Protein AF-0000000080189020 (afdb_homodimer)

Foldseek 3Di:
DAWQADPQAGDPVNLVVVCVLCVQLAWAWPDDDRFKTKIWHPDDPQGFIKMWMWGDDPNWIWIWIDGPVDTDIDTQFTDWDDDRQKIWTAHPVRQWIWMARSNRGDIDIDGHDD/DAWQADPQAGDPVNLVLVCVLQVQLAWDWPDDDRFKTKIWHPDDPQGFIKMWMWGDDPNWIWIWIDGPVDTDIDTQFTDWDDDRQKIWTAHPVRQWIWMARSNRGDIDIDGHDD

Organism: NCBI:txid355548

Sequence (228 aa):
MQPVWDDDGVSAAFADAFETWVDRVGGEVVENDADRVRAEFPATDEQMMTGVGVYAANGRHMLRFETVREELELKMLTRFEVADDQLIVQSDKGSRTFSFDGGDGEWRVEKHPIMQPVWDDDGVSAAFADAFETWVDRVGGEVVENDADRVRAEFPATDEQMMTGVGVYAANGRHMLRFETVREELELKMLTRFEVADDQLIVQSDKGSRTFSFDGGDGEWRVEKHPI

Secondary structure (DSSP, 8-state):
-EESEETTEE-HHHHHHHHHHHHHTT-EEEEEETTEEEEEE---SS---EEEEEEEETTEEEEEEE-SSEEEEEE---EEEEETTEEEEE-TTSSEEEEEETTTTEEEEEE---/-EESEETTEE-HHHHHHHHHHHHHTT-EEEEESSSEEEEEE---SS---EEEEEEEETTEEEEEEE-SSEEEEEE---EEEEETTEEEEE-TTSSEEEEEETTTTEEEEEE---

Solvent-accessible surface area (backbone atoms only — not comparable to full-atom values): 11461 Å² total; per-residue (Å²): 120,44,53,38,54,50,97,81,28,54,19,67,68,34,54,52,52,50,50,54,44,32,53,73,45,62,31,42,76,77,42,79,53,50,48,31,39,30,31,38,29,69,58,50,100,84,31,65,42,34,36,41,32,40,36,57,56,96,92,37,44,33,37,40,40,36,42,91,46,36,42,38,39,38,48,58,52,40,26,33,46,76,55,88,57,26,45,35,38,19,22,87,85,57,33,33,39,38,37,37,27,57,70,67,58,29,34,37,39,39,35,44,74,125,119,45,53,37,55,50,97,80,27,54,20,67,68,34,54,52,52,49,50,52,46,32,54,72,44,62,32,42,77,77,42,79,54,51,47,32,41,29,31,38,28,69,58,50,100,82,30,64,42,34,36,41,33,39,37,56,58,96,93,38,44,34,38,40,40,35,41,91,47,36,41,37,39,36,47,59,50,40,27,33,45,74,53,88,57,28,46,36,38,20,22,88,84,57,34,31,40,37,37,37,27,56,70,66,58,29,34,38,38,39,36,46,74,124

pLDDT: mean 93.29, std 6.41, range [65.69, 98.44]

Radius of gyration: 17.97 Å; Cα contacts (8 Å, |Δi|>4): 576; chains: 2; bounding box: 35×52×39 Å

Structure (mmCIF, N/CA/C/O backbone):
data_AF-0000000080189020-model_v1
#
loop_
_entity.id
_entity.type
_entity.pdbx_description
1 polymer 'Uncharacterized protein'
#
loop_
_atom_site.group_PDB
_atom_site.id
_atom_site.type_symbol
_atom_site.label_atom_id
_atom_site.label_alt_id
_atom_site.label_comp_id
_atom_site.label_asym_id
_atom_site.label_entity_id
_atom_site.label_seq_id
_atom_site.pdbx_PDB_ins_code
_atom_site.Cartn_x
_atom_site.Cartn_y
_atom_site.Cartn_z
_atom_site.occupancy
_atom_site.B_iso_or_equiv
_atom_site.auth_seq_id
_atom_site.auth_comp_id
_atom_site.auth_asym_id
_atom_site.auth_atom_id
_atom_site.pdbx_PDB_model_num
ATOM 1 N N . MET A 1 1 ? -12.969 -16.281 -7.641 1 91.5 1 MET A N 1
ATOM 2 C CA . MET A 1 1 ? -11.523 -16.219 -7.449 1 91.5 1 MET A CA 1
ATOM 3 C C . MET A 1 1 ? -11.008 -17.484 -6.785 1 91.5 1 MET A C 1
ATOM 5 O O . MET A 1 1 ? -11.719 -18.125 -6 1 91.5 1 MET A O 1
ATOM 9 N N . GLN A 1 2 ? -9.812 -17.875 -7.133 1 96.5 2 GLN A N 1
ATOM 10 C CA . GLN A 1 2 ? -9.18 -19.094 -6.633 1 96.5 2 GLN A CA 1
ATOM 11 C C . GLN A 1 2 ? -8.281 -18.797 -5.438 1 96.5 2 GLN A C 1
ATOM 13 O O . GLN A 1 2 ? -7.875 -17.641 -5.23 1 96.5 2 GLN A O 1
ATOM 18 N N . PRO A 1 3 ? -7.992 -19.828 -4.648 1 97.62 3 PRO A N 1
ATOM 19 C CA . PRO A 1 3 ? -7.117 -19.594 -3.5 1 97.62 3 PRO A CA 1
ATOM 20 C C . PRO A 1 3 ? -5.656 -19.391 -3.9 1 97.62 3 PRO A C 1
ATOM 22 O O . PRO A 1 3 ? -5.164 -20.062 -4.809 1 97.62 3 PRO A O 1
ATOM 25 N N . VAL A 1 4 ? -4.996 -18.531 -3.162 1 98.12 4 VAL A N 1
ATOM 26 C CA . VAL A 1 4 ? -3.561 -18.344 -3.33 1 98.12 4 VAL A CA 1
ATOM 27 C C . VAL A 1 4 ? -2.809 -19.469 -2.631 1 98.12 4 VAL A C 1
ATOM 29 O O . VAL A 1 4 ? -1.729 -19.875 -3.072 1 98.12 4 VAL A O 1
ATOM 32 N N . TRP A 1 5 ? -3.467 -19.922 -1.622 1 96.94 5 TRP A N 1
ATOM 33 C CA . TRP A 1 5 ? -2.799 -20.844 -0.718 1 96.94 5 TRP A CA 1
ATOM 34 C C . TRP A 1 5 ? -3.58 -22.156 -0.607 1 96.94 5 TRP A C 1
ATOM 36 O O . TRP A 1 5 ? -4.812 -22.156 -0.637 1 96.94 5 TRP A O 1
ATOM 46 N N . ASP A 1 6 ? -2.891 -23.188 -0.402 1 95.38 6 ASP A N 1
ATOM 47 C CA . ASP A 1 6 ? -3.479 -24.453 0.044 1 95.38 6 ASP A CA 1
ATOM 48 C C . ASP A 1 6 ? -2.76 -24.984 1.281 1 95.38 6 ASP A C 1
ATOM 50 O O . ASP A 1 6 ? -2.045 -24.25 1.959 1 95.38 6 ASP A O 1
ATOM 54 N N . ASP A 1 7 ? -3.029 -26.156 1.673 1 92.5 7 ASP A N 1
ATOM 55 C CA . ASP A 1 7 ? -2.525 -26.719 2.924 1 92.5 7 ASP A CA 1
ATOM 56 C C . ASP A 1 7 ? -1.006 -26.875 2.883 1 92.5 7 ASP A C 1
ATOM 58 O O . ASP A 1 7 ? -0.356 -26.938 3.928 1 92.5 7 ASP A O 1
ATOM 62 N N . ASP A 1 8 ? -0.363 -26.906 1.743 1 93.38 8 ASP A N 1
ATOM 63 C CA . ASP A 1 8 ? 1.06 -27.203 1.584 1 93.38 8 ASP A CA 1
ATOM 64 C C . ASP A 1 8 ? 1.849 -25.922 1.292 1 93.38 8 ASP A C 1
ATOM 66 O O . ASP A 1 8 ? 3.078 -25.953 1.203 1 93.38 8 ASP A O 1
ATOM 70 N N . GLY A 1 9 ? 1.157 -24.812 1.116 1 95.5 9 GLY A N 1
ATOM 71 C CA . GLY A 1 9 ? 1.798 -23.562 0.765 1 95.5 9 GLY A CA 1
ATOM 72 C C . GLY A 1 9 ? 1.104 -22.844 -0.373 1 95.5 9 GLY A C 1
ATOM 73 O O . GLY A 1 9 ? -0.126 -22.812 -0.442 1 95.5 9 GLY A O 1
ATOM 74 N N . VAL A 1 10 ? 1.938 -22.25 -1.229 1 97.5 10 VAL A N 1
ATOM 75 C CA . VAL A 1 10 ? 1.386 -21.609 -2.416 1 97.5 10 VAL A CA 1
ATOM 76 C C . VAL A 1 10 ? 0.708 -22.656 -3.303 1 97.5 10 VAL A C 1
ATOM 78 O O . VAL A 1 10 ? 1.3 -23.688 -3.619 1 97.5 10 VAL A O 1
ATOM 81 N N . SER A 1 11 ? -0.503 -22.359 -3.654 1 97.88 11 SER A N 1
ATOM 82 C CA . SER A 1 11 ? -1.232 -23.344 -4.453 1 97.88 11 SER A CA 1
ATOM 83 C C . SER A 1 11 ? -0.626 -23.484 -5.844 1 97.88 11 SER A C 1
ATOM 85 O O . SER A 1 11 ? -0.161 -22.5 -6.426 1 97.88 11 SER A O 1
ATOM 87 N N . ALA A 1 12 ? -0.709 -24.609 -6.383 1 97.12 12 ALA A N 1
ATOM 88 C CA . ALA A 1 12 ? -0.227 -24.844 -7.738 1 97.12 12 ALA A CA 1
ATOM 89 C C . ALA A 1 12 ? -0.97 -23.984 -8.75 1 97.12 12 ALA A C 1
ATOM 91 O O . ALA A 1 12 ? -0.376 -23.484 -9.711 1 97.12 12 ALA A O 1
ATOM 92 N N . ALA A 1 13 ? -2.25 -23.812 -8.469 1 97.38 13 ALA A N 1
ATOM 93 C CA . ALA A 1 13 ? -3.068 -23 -9.359 1 97.38 13 ALA A CA 1
ATOM 94 C C . ALA A 1 13 ? -2.561 -21.562 -9.406 1 97.38 13 ALA A C 1
ATOM 96 O O . ALA A 1 13 ? -2.477 -20.953 -10.484 1 97.38 13 ALA A O 1
ATOM 97 N N . PHE A 1 14 ? -2.229 -21.031 -8.312 1 98 14 PHE A N 1
ATOM 98 C CA . PHE A 1 14 ? -1.698 -19.672 -8.273 1 98 14 PHE A CA 1
ATOM 99 C C . PHE A 1 14 ? -0.33 -19.609 -8.938 1 98 14 PHE A C 1
ATOM 101 O O . PHE A 1 14 ? -0.084 -18.734 -9.781 1 98 14 PHE A O 1
ATOM 108 N N . ALA A 1 15 ? 0.52 -20.5 -8.516 1 97.94 15 ALA A N 1
ATOM 109 C CA . ALA A 1 15 ? 1.882 -20.484 -9.047 1 97.94 15 ALA A CA 1
ATOM 110 C C . ALA A 1 15 ? 1.879 -20.531 -10.57 1 97.94 15 ALA A C 1
ATOM 112 O O . ALA A 1 15 ? 2.584 -19.75 -11.211 1 97.94 15 ALA A O 1
ATOM 113 N N . ASP A 1 16 ? 1.066 -21.375 -11.117 1 97.56 16 ASP A N 1
ATOM 114 C CA . ASP A 1 16 ? 0.982 -21.531 -12.562 1 97.56 16 ASP A CA 1
ATOM 115 C C . ASP A 1 16 ? 0.426 -20.266 -13.219 1 97.56 16 ASP A C 1
ATOM 117 O O . ASP A 1 16 ? 0.979 -19.781 -14.211 1 97.56 16 ASP A O 1
ATOM 121 N N . ALA A 1 17 ? -0.631 -19.781 -12.672 1 97.88 17 ALA A N 1
ATOM 122 C CA . ALA A 1 17 ? -1.27 -18.578 -13.227 1 97.88 17 ALA A CA 1
ATOM 123 C C . ALA A 1 17 ? -0.351 -17.375 -13.117 1 97.88 17 ALA A C 1
ATOM 125 O O . ALA A 1 17 ? -0.266 -16.562 -14.039 1 97.88 17 ALA A O 1
ATOM 126 N N . PHE A 1 18 ? 0.33 -17.266 -11.992 1 98 18 PHE A N 1
ATOM 127 C CA . PHE A 1 18 ? 1.258 -16.172 -11.711 1 98 18 PHE A CA 1
ATOM 128 C C . PHE A 1 18 ? 2.424 -16.203 -12.695 1 98 18 PHE A C 1
ATOM 130 O O . PHE A 1 18 ? 2.746 -15.18 -13.305 1 98 18 PHE A O 1
ATOM 137 N N . GLU A 1 19 ? 2.941 -17.312 -12.867 1 97.88 19 GLU A N 1
ATOM 138 C CA . GLU A 1 19 ? 4.07 -17.453 -13.781 1 97.88 19 GLU A CA 1
ATOM 139 C C . GLU A 1 19 ? 3.666 -17.109 -15.211 1 97.88 19 GLU A C 1
ATOM 141 O O . GLU A 1 19 ? 4.383 -16.391 -15.906 1 97.88 19 GLU A O 1
ATOM 146 N N . THR A 1 20 ? 2.564 -17.656 -15.609 1 97.5 20 THR A N 1
ATOM 147 C CA . THR A 1 20 ? 2.059 -17.391 -16.953 1 97.5 20 THR A CA 1
ATOM 148 C C . THR A 1 20 ? 1.824 -15.898 -17.156 1 97.5 20 THR A C 1
ATOM 150 O O . THR A 1 20 ? 2.188 -15.344 -18.188 1 97.5 20 THR A O 1
ATOM 153 N N . TRP A 1 21 ? 1.199 -15.289 -16.172 1 97.56 21 TRP A N 1
ATOM 154 C CA . TRP A 1 21 ? 0.939 -13.852 -16.219 1 97.56 21 TRP A CA 1
ATOM 155 C C . TRP A 1 21 ? 2.244 -13.062 -16.266 1 97.56 21 TRP A C 1
ATOM 157 O O . TRP A 1 21 ? 2.393 -12.148 -17.078 1 97.56 21 TRP A O 1
ATOM 167 N N . VAL A 1 22 ? 3.24 -13.383 -15.43 1 97.12 22 VAL A N 1
ATOM 168 C CA . VAL A 1 22 ? 4.535 -12.711 -15.359 1 97.12 22 VAL A CA 1
ATOM 169 C C . VAL A 1 22 ? 5.227 -12.766 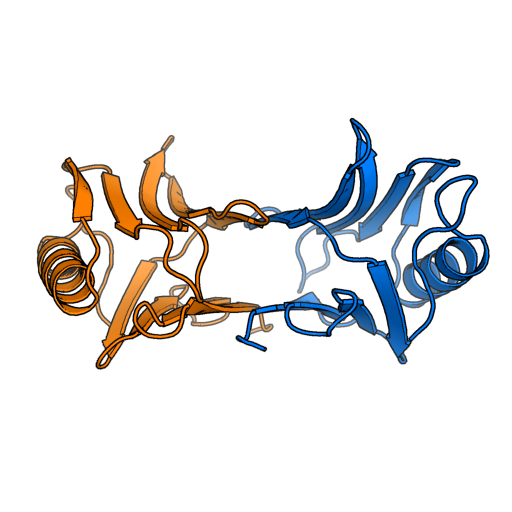-16.719 1 97.12 22 VAL A C 1
ATOM 171 O O . VAL A 1 22 ? 5.703 -11.742 -17.219 1 97.12 22 VAL A O 1
ATOM 174 N N . ASP A 1 23 ? 5.184 -13.969 -17.281 1 96.19 23 ASP A N 1
ATOM 175 C CA . ASP A 1 23 ? 5.805 -14.148 -18.594 1 96.19 23 ASP A CA 1
ATOM 176 C C . ASP A 1 23 ? 5.121 -13.281 -19.656 1 96.19 23 ASP A C 1
ATOM 178 O O . ASP A 1 23 ? 5.793 -12.648 -20.469 1 96.19 23 ASP A O 1
ATOM 182 N N . ARG A 1 24 ? 3.885 -13.258 -19.578 1 96 24 ARG A N 1
ATOM 183 C CA . ARG A 1 24 ? 3.08 -12.555 -20.578 1 96 24 ARG A CA 1
ATOM 184 C C . ARG A 1 24 ? 3.361 -11.055 -20.547 1 96 24 ARG A C 1
ATOM 186 O O . ARG A 1 24 ? 3.377 -10.406 -21.594 1 96 24 ARG A O 1
ATOM 193 N N . VAL A 1 25 ? 3.637 -10.586 -19.391 1 93.94 25 VAL A N 1
ATOM 194 C CA . VAL A 1 25 ? 3.742 -9.133 -19.281 1 93.94 25 VAL A CA 1
ATOM 195 C C . VAL A 1 25 ? 5.211 -8.727 -19.172 1 93.94 25 VAL A C 1
ATOM 197 O O . VAL A 1 25 ? 5.52 -7.582 -18.844 1 93.94 25 VAL A O 1
ATOM 200 N N . GLY A 1 26 ? 6.043 -9.648 -19.359 1 93.5 26 GLY A N 1
ATOM 201 C CA . GLY A 1 26 ? 7.453 -9.336 -19.531 1 93.5 26 GLY A CA 1
ATOM 202 C C . GLY A 1 26 ? 8.219 -9.312 -18.219 1 93.5 26 GLY A C 1
ATOM 203 O O . GLY A 1 26 ? 9.211 -8.594 -18.094 1 93.5 26 GLY A O 1
ATOM 204 N N . GLY A 1 27 ? 7.719 -10.039 -17.219 1 96.06 27 GLY A N 1
ATOM 205 C CA . GLY A 1 27 ? 8.445 -10.164 -15.969 1 96.06 27 GLY A CA 1
ATOM 206 C C . GLY A 1 27 ? 9.203 -11.477 -15.852 1 96.06 27 GLY A C 1
ATOM 207 O O . GLY A 1 27 ? 9.305 -12.227 -16.812 1 96.06 27 GLY A O 1
ATOM 208 N N . GLU A 1 28 ? 9.789 -11.617 -14.695 1 97.19 28 GLU A N 1
ATOM 209 C CA . GLU A 1 28 ? 10.516 -12.844 -14.383 1 97.19 28 GLU A CA 1
ATOM 210 C C . GLU A 1 28 ? 10.211 -13.312 -12.961 1 97.19 28 GLU A C 1
ATOM 212 O O . GLU A 1 28 ? 10.297 -12.531 -12.016 1 97.19 28 GLU A O 1
ATOM 217 N N . VAL A 1 29 ? 9.883 -14.547 -12.867 1 98.31 29 VAL A N 1
ATOM 218 C CA . VAL A 1 29 ? 9.758 -15.133 -11.539 1 98.31 29 VAL A CA 1
ATOM 219 C C . VAL A 1 29 ? 11.148 -15.359 -10.938 1 98.31 29 VAL A C 1
ATOM 221 O O . VAL A 1 29 ? 11.969 -16.078 -11.508 1 98.31 29 VAL A O 1
ATOM 224 N N . VAL A 1 30 ? 11.375 -14.766 -9.758 1 98.31 30 VAL A N 1
ATOM 225 C CA . VAL A 1 30 ? 12.727 -14.781 -9.211 1 98.31 30 VAL A CA 1
ATOM 226 C C . VAL A 1 30 ? 12.773 -15.688 -7.98 1 98.31 30 VAL A C 1
ATOM 228 O O . VAL A 1 30 ? 13.852 -16.094 -7.539 1 98.31 30 VAL A O 1
ATOM 231 N N . GLU A 1 31 ? 11.68 -15.945 -7.402 1 97.75 31 GLU A N 1
ATOM 232 C CA . GLU A 1 31 ? 11.523 -16.906 -6.309 1 97.75 31 GLU A CA 1
ATOM 233 C C . GLU A 1 31 ? 10.281 -17.75 -6.496 1 97.75 31 GLU A C 1
ATOM 235 O O . GLU A 1 31 ? 9.219 -17.25 -6.867 1 97.75 31 GLU A O 1
ATOM 240 N N . ASN A 1 32 ? 10.406 -19.047 -6.266 1 97.31 32 ASN A N 1
ATOM 241 C CA . ASN A 1 32 ? 9.281 -19.969 -6.367 1 97.31 32 ASN A CA 1
ATOM 242 C C . ASN A 1 32 ? 9.508 -21.219 -5.535 1 97.31 32 ASN A C 1
ATOM 244 O O . ASN A 1 32 ? 10.219 -22.141 -5.965 1 97.31 32 ASN A O 1
ATOM 248 N N . ASP A 1 33 ? 8.945 -21.203 -4.441 1 95.69 33 ASP A N 1
ATOM 249 C CA . ASP A 1 33 ? 8.953 -22.375 -3.58 1 95.69 33 ASP A CA 1
ATOM 250 C C . ASP A 1 33 ? 7.625 -22.531 -2.844 1 95.69 33 ASP A C 1
ATOM 252 O O . ASP A 1 33 ? 6.648 -21.844 -3.156 1 95.69 33 ASP A O 1
ATOM 256 N N . ALA A 1 34 ? 7.547 -23.438 -1.905 1 94.69 34 ALA A N 1
ATOM 257 C CA . ALA A 1 34 ? 6.285 -23.766 -1.25 1 94.69 34 ALA A CA 1
ATOM 258 C C . ALA A 1 34 ? 5.754 -22.594 -0.445 1 94.69 34 ALA A C 1
ATOM 260 O O . ALA A 1 34 ? 4.543 -22.422 -0.296 1 94.69 34 ALA A O 1
ATOM 261 N N . ASP A 1 35 ? 6.648 -21.656 0.031 1 95.06 35 ASP A N 1
ATOM 262 C CA . ASP A 1 35 ? 6.211 -20.609 0.947 1 95.06 35 ASP A CA 1
ATOM 263 C C . ASP A 1 35 ? 6.289 -19.234 0.287 1 95.06 35 ASP A C 1
ATOM 265 O O . ASP A 1 35 ? 5.941 -18.219 0.902 1 95.06 35 ASP A O 1
ATOM 269 N N . ARG A 1 36 ? 6.77 -19.25 -0.972 1 96.81 36 ARG A N 1
ATOM 270 C CA . ARG A 1 36 ? 7.004 -17.938 -1.568 1 96.81 36 ARG A CA 1
ATOM 271 C C . ARG A 1 36 ? 7.027 -18.031 -3.09 1 96.81 36 ARG A C 1
ATOM 273 O O . ARG A 1 36 ? 7.637 -18.938 -3.656 1 96.81 36 ARG A O 1
ATOM 280 N N . VAL A 1 37 ? 6.305 -17.094 -3.748 1 98.31 37 VAL A N 1
ATOM 281 C CA . VAL A 1 37 ? 6.457 -16.812 -5.172 1 98.31 37 VAL A CA 1
ATOM 282 C C . VAL A 1 37 ? 6.617 -15.312 -5.395 1 98.31 37 VAL A C 1
ATOM 284 O O . VAL A 1 37 ? 5.852 -14.516 -4.852 1 98.31 37 VAL A O 1
ATOM 287 N N . ARG A 1 38 ? 7.625 -14.922 -6.094 1 98.44 38 ARG A N 1
ATOM 288 C CA . ARG A 1 38 ? 7.914 -13.508 -6.336 1 98.44 38 ARG A CA 1
ATOM 289 C C . ARG A 1 38 ? 8.398 -13.289 -7.766 1 98.44 38 ARG A C 1
ATOM 291 O O . ARG A 1 38 ? 9.141 -14.102 -8.312 1 98.44 38 ARG A O 1
ATOM 298 N N . ALA A 1 39 ? 7.973 -12.195 -8.32 1 98.38 39 ALA A N 1
ATOM 299 C CA . ALA A 1 39 ? 8.406 -11.805 -9.656 1 98.38 39 ALA A CA 1
ATOM 300 C C . ALA A 1 39 ? 8.961 -10.383 -9.656 1 98.38 39 ALA A C 1
ATOM 302 O O . ALA A 1 39 ? 8.664 -9.594 -8.758 1 98.38 39 ALA A O 1
ATOM 303 N N . GLU A 1 40 ? 9.719 -10.133 -10.617 1 97.12 40 GLU A N 1
ATOM 304 C CA . GLU A 1 40 ? 10.242 -8.797 -10.883 1 97.12 40 GLU A CA 1
ATOM 305 C C . GLU A 1 40 ? 9.977 -8.375 -12.32 1 97.12 40 GLU A C 1
ATOM 307 O O . GLU A 1 40 ? 10.031 -9.203 -13.234 1 97.12 40 GLU A O 1
ATOM 312 N N . PHE A 1 41 ? 9.688 -7.176 -12.438 1 94.75 41 PHE A N 1
ATOM 313 C CA . PHE A 1 41 ? 9.453 -6.551 -13.734 1 94.75 41 PHE A CA 1
ATOM 314 C C . PHE A 1 41 ? 10.477 -5.449 -13.992 1 94.75 41 PHE A C 1
ATOM 316 O O . PHE A 1 41 ? 10.609 -4.52 -13.195 1 94.75 41 PHE A O 1
ATOM 323 N N . PRO A 1 42 ? 11.203 -5.625 -15.047 1 91.56 42 PRO A N 1
ATOM 324 C CA . PRO A 1 42 ? 12.258 -4.645 -15.32 1 91.56 42 PRO A CA 1
ATOM 325 C C . PRO A 1 42 ? 11.703 -3.248 -15.602 1 91.56 42 PRO A C 1
ATOM 327 O O . PRO A 1 42 ? 10.555 -3.109 -16.031 1 91.56 42 PRO A O 1
ATOM 330 N N . ALA A 1 43 ? 12.586 -2.311 -15.289 1 87.12 43 ALA A N 1
ATOM 331 C CA . ALA A 1 43 ? 12.211 -0.935 -15.609 1 87.12 43 ALA A CA 1
ATOM 332 C C . ALA A 1 43 ? 12.086 -0.734 -17.109 1 87.12 43 ALA A C 1
ATOM 334 O O . ALA A 1 43 ? 12.852 -1.307 -17.891 1 87.12 43 ALA A O 1
ATOM 335 N N . THR A 1 44 ? 11.07 -0.112 -17.406 1 79.19 44 THR A N 1
ATOM 336 C CA . THR A 1 44 ? 10.914 0.385 -18.781 1 79.19 44 THR A CA 1
ATOM 337 C C . THR A 1 44 ? 10.93 1.911 -18.797 1 79.19 44 THR A C 1
ATOM 339 O O . THR A 1 44 ? 11.164 2.551 -17.766 1 79.19 44 THR A O 1
ATOM 342 N N . ASP A 1 45 ? 10.828 2.506 -19.953 1 72.62 45 ASP A N 1
ATOM 343 C CA . ASP A 1 45 ? 10.75 3.959 -20.062 1 72.62 45 ASP A CA 1
ATOM 344 C C . ASP A 1 45 ? 9.555 4.508 -19.297 1 72.62 45 ASP A C 1
ATOM 346 O O . ASP A 1 45 ? 9.578 5.648 -18.828 1 72.62 45 ASP A O 1
ATOM 350 N N . GLU A 1 46 ? 8.578 3.619 -19.109 1 66 46 GLU A N 1
ATOM 351 C CA . GLU A 1 46 ? 7.316 4.07 -18.531 1 66 46 GLU A CA 1
ATOM 352 C C . GLU A 1 46 ? 7.148 3.562 -17.109 1 66 46 GLU A C 1
ATOM 354 O O . GLU A 1 46 ? 6.301 4.062 -16.359 1 66 46 GLU A O 1
ATOM 359 N N . GLN A 1 47 ? 7.996 2.557 -16.797 1 70.56 47 GLN A N 1
ATOM 360 C CA . GLN A 1 47 ? 7.793 1.913 -15.5 1 70.56 47 GLN A CA 1
ATOM 361 C C . GLN A 1 47 ? 9.125 1.653 -14.805 1 70.56 47 GLN A C 1
ATOM 363 O O . GLN A 1 47 ? 10.102 1.266 -15.445 1 70.56 47 GLN A O 1
ATOM 368 N N . MET A 1 48 ? 9.023 1.878 -13.531 1 80 48 MET A N 1
ATOM 369 C CA . MET A 1 48 ? 10.188 1.534 -12.727 1 80 48 MET A CA 1
ATOM 370 C C . MET A 1 48 ? 10.195 0.049 -12.383 1 80 48 MET A C 1
ATOM 372 O O . MET A 1 48 ? 9.172 -0.627 -12.516 1 80 48 MET A O 1
ATOM 376 N N . MET A 1 49 ? 11.367 -0.402 -12.062 1 89.88 49 MET A N 1
ATOM 377 C CA . MET A 1 49 ? 11.461 -1.786 -11.602 1 89.88 49 MET A CA 1
ATOM 378 C C . MET A 1 49 ? 10.438 -2.07 -10.508 1 89.88 49 MET A C 1
ATOM 380 O O . MET A 1 49 ? 10.258 -1.263 -9.594 1 89.88 49 MET A O 1
ATOM 384 N N . THR A 1 50 ? 9.789 -3.186 -10.688 1 94.62 50 THR A N 1
ATOM 385 C CA . THR A 1 50 ? 8.688 -3.541 -9.797 1 94.62 50 THR A CA 1
ATOM 386 C C . THR A 1 50 ? 8.805 -4.992 -9.344 1 94.62 50 THR A C 1
ATOM 388 O O . THR A 1 50 ? 9.172 -5.867 -10.125 1 94.62 50 THR A O 1
ATOM 391 N N . GLY A 1 51 ? 8.656 -5.184 -8.086 1 96.62 51 GLY A N 1
ATOM 392 C CA . GLY A 1 51 ? 8.555 -6.523 -7.535 1 96.62 51 GLY A CA 1
ATOM 393 C C . GLY A 1 51 ? 7.188 -6.816 -6.941 1 96.62 51 GLY A C 1
ATOM 394 O O . GLY A 1 51 ? 6.586 -5.953 -6.301 1 96.62 51 GLY A O 1
ATOM 395 N N . VAL A 1 52 ? 6.738 -8.031 -7.199 1 97.94 52 VAL A N 1
ATOM 396 C CA . VAL A 1 52 ? 5.477 -8.453 -6.598 1 97.94 52 VAL A CA 1
ATOM 397 C C . VAL A 1 52 ? 5.539 -9.938 -6.25 1 97.94 52 VAL A C 1
ATOM 399 O O . VAL A 1 52 ? 6.113 -10.734 -7 1 97.94 52 VAL A O 1
ATOM 402 N N . GLY A 1 53 ? 4.949 -10.305 -5.129 1 97.94 53 GLY A N 1
ATOM 403 C CA . GLY A 1 53 ? 4.895 -11.711 -4.762 1 97.94 53 GLY A CA 1
ATOM 404 C C . GLY A 1 53 ? 4.094 -11.969 -3.498 1 97.94 53 GLY A C 1
ATOM 405 O O . GLY A 1 53 ? 3.641 -11.023 -2.844 1 97.94 53 GLY A O 1
ATOM 406 N N . VAL A 1 54 ? 3.943 -13.219 -3.219 1 98.12 54 VAL A N 1
ATOM 407 C CA . VAL A 1 54 ? 3.295 -13.656 -1.985 1 98.12 54 VAL A CA 1
ATOM 408 C C . VAL A 1 54 ? 4.254 -14.523 -1.176 1 98.12 54 VAL A C 1
ATOM 410 O O . VAL A 1 54 ? 5.113 -15.203 -1.741 1 98.12 54 VAL A O 1
ATOM 413 N N . TYR A 1 55 ? 4.059 -14.453 0.081 1 97.06 55 TYR A N 1
ATOM 414 C CA . TYR A 1 55 ? 4.898 -15.312 0.908 1 97.06 55 TYR A CA 1
ATOM 415 C C . TYR A 1 55 ? 4.211 -15.641 2.229 1 97.06 55 TYR A C 1
ATOM 417 O O . TYR A 1 55 ? 3.307 -14.922 2.66 1 97.06 55 TYR A O 1
ATOM 425 N N . ALA A 1 56 ? 4.594 -16.734 2.789 1 94.94 56 ALA A N 1
ATOM 426 C CA . ALA A 1 56 ? 4.137 -17.156 4.109 1 94.94 56 ALA A CA 1
ATOM 427 C C . ALA A 1 56 ? 5.246 -17.016 5.148 1 94.94 56 ALA A C 1
ATOM 429 O O . ALA A 1 56 ? 6.367 -17.484 4.934 1 94.94 56 ALA A O 1
ATOM 430 N N . ALA A 1 57 ? 4.941 -16.281 6.195 1 89 57 ALA A N 1
ATOM 431 C CA . ALA A 1 57 ? 5.871 -16.156 7.316 1 89 57 ALA A CA 1
ATOM 432 C C . ALA A 1 57 ? 5.129 -16.141 8.648 1 89 57 ALA A C 1
ATOM 434 O O . ALA A 1 57 ? 4.117 -15.461 8.805 1 89 57 ALA A O 1
ATOM 435 N N . ASN A 1 58 ? 5.613 -17 9.641 1 88 58 ASN A N 1
ATOM 436 C CA . ASN A 1 58 ? 5.043 -17.078 10.977 1 88 58 ASN A CA 1
ATOM 437 C C . ASN A 1 58 ? 3.543 -17.359 10.938 1 88 58 ASN A C 1
ATOM 439 O O . ASN A 1 58 ? 2.768 -16.703 11.641 1 88 58 ASN A O 1
ATOM 443 N N . GLY A 1 59 ? 3.141 -18.172 10.008 1 84.69 59 GLY A N 1
ATOM 444 C CA . GLY A 1 59 ? 1.752 -18.594 9.898 1 84.69 59 GLY A CA 1
ATOM 445 C C . GLY A 1 59 ? 0.867 -17.562 9.234 1 84.69 59 GLY A C 1
ATOM 446 O O . GLY A 1 59 ? -0.36 -17.672 9.266 1 84.69 59 GLY A O 1
ATOM 447 N N . ARG A 1 60 ? 1.481 -16.531 8.688 1 90.56 60 ARG A N 1
ATOM 448 C CA . ARG A 1 60 ? 0.697 -15.492 8.039 1 90.56 60 ARG A CA 1
ATOM 449 C C . ARG A 1 60 ? 0.972 -15.445 6.543 1 90.56 60 ARG A C 1
ATOM 451 O O . ARG A 1 60 ? 2.102 -15.68 6.105 1 90.56 60 ARG A O 1
ATOM 458 N N . HIS A 1 61 ? -0.05 -15.227 5.785 1 93.94 61 HIS A N 1
ATOM 459 C CA . HIS A 1 61 ? 0.012 -15.055 4.336 1 93.94 61 HIS A CA 1
ATOM 460 C C . HIS A 1 61 ? 0.067 -13.578 3.955 1 93.94 61 HIS A C 1
ATOM 462 O O . HIS A 1 61 ? -0.796 -12.797 4.359 1 93.94 61 HIS A O 1
ATOM 468 N N . MET A 1 62 ? 1.131 -13.266 3.154 1 94.81 62 MET A N 1
ATOM 469 C CA . MET A 1 62 ? 1.383 -11.859 2.857 1 94.81 62 MET A CA 1
ATOM 470 C C . MET A 1 62 ? 1.568 -11.641 1.358 1 94.81 62 MET A C 1
ATOM 472 O O . MET A 1 62 ? 1.991 -12.555 0.645 1 94.81 62 MET A O 1
ATOM 476 N N . LEU A 1 63 ? 1.139 -10.477 0.927 1 97.88 63 LEU A N 1
ATOM 477 C CA . LEU A 1 63 ? 1.527 -9.961 -0.38 1 97.88 63 LEU A CA 1
ATOM 478 C C . LEU A 1 63 ? 2.492 -8.789 -0.235 1 97.88 63 LEU A C 1
ATOM 480 O O . LEU A 1 63 ? 2.266 -7.887 0.576 1 97.88 63 LEU A O 1
ATOM 484 N N . ARG A 1 64 ? 3.566 -8.844 -0.983 1 97.75 64 ARG A N 1
ATOM 485 C CA . ARG A 1 64 ? 4.523 -7.738 -1.023 1 97.75 64 ARG A CA 1
ATOM 486 C C . ARG A 1 64 ? 4.613 -7.141 -2.424 1 97.75 64 ARG A C 1
ATOM 488 O O . ARG A 1 64 ? 4.68 -7.875 -3.414 1 97.75 64 ARG A O 1
ATOM 495 N N . PHE A 1 65 ? 4.574 -5.82 -2.492 1 97.62 65 PHE A N 1
ATOM 496 C CA . PHE A 1 65 ? 4.73 -5.047 -3.717 1 97.62 65 PHE A CA 1
ATOM 497 C C . PHE A 1 65 ? 5.727 -3.91 -3.518 1 97.62 65 PHE A C 1
ATOM 499 O O . PHE A 1 65 ? 5.637 -3.162 -2.541 1 97.62 65 PHE A O 1
ATOM 506 N N . GLU A 1 66 ? 6.672 -3.83 -4.434 1 95.81 66 GLU A N 1
ATOM 507 C CA . GLU A 1 66 ? 7.695 -2.809 -4.25 1 95.81 66 GLU A CA 1
ATOM 508 C C . GLU A 1 66 ? 8.109 -2.193 -5.582 1 95.81 66 GLU A C 1
ATOM 510 O O . GLU A 1 66 ? 8.172 -2.889 -6.602 1 95.81 66 GLU A O 1
ATOM 515 N N . THR A 1 67 ? 8.203 -0.99 -5.582 1 92.88 67 THR A N 1
ATOM 516 C CA . THR A 1 67 ? 8.883 -0.218 -6.613 1 92.88 67 THR A CA 1
ATOM 517 C C . THR A 1 67 ? 9.945 0.691 -6 1 92.88 67 THR A C 1
ATOM 519 O O . THR A 1 67 ? 10.25 0.585 -4.809 1 92.88 67 THR A O 1
ATOM 522 N N . VAL A 1 68 ? 10.516 1.576 -6.844 1 88.06 68 VAL A N 1
ATOM 523 C CA . VAL A 1 68 ? 11.492 2.529 -6.324 1 88.06 68 VAL A CA 1
ATOM 524 C C . VAL A 1 68 ? 10.797 3.543 -5.422 1 88.06 68 VAL A C 1
ATOM 526 O O . VAL A 1 68 ? 11.438 4.195 -4.594 1 88.06 68 VAL A O 1
ATOM 529 N N . ARG A 1 69 ? 9.461 3.611 -5.496 1 89.94 69 ARG A N 1
ATOM 530 C CA . ARG A 1 69 ? 8.75 4.672 -4.781 1 89.94 69 ARG A CA 1
ATOM 531 C C . ARG A 1 69 ? 7.75 4.09 -3.793 1 89.94 69 ARG A C 1
ATOM 533 O O . ARG A 1 69 ? 7.199 4.812 -2.959 1 89.94 69 ARG A O 1
ATOM 540 N N . GLU A 1 70 ? 7.527 2.752 -3.84 1 92.94 70 GLU A N 1
ATOM 541 C CA . GLU A 1 70 ? 6.488 2.123 -3.025 1 92.94 70 GLU A CA 1
ATOM 542 C C . GLU A 1 70 ? 7.012 0.866 -2.338 1 92.94 70 GLU A C 1
ATOM 544 O O . GLU A 1 70 ? 7.73 0.07 -2.949 1 92.94 70 GLU A O 1
ATOM 549 N N . GLU A 1 71 ? 6.656 0.733 -1.15 1 95.31 71 GLU A N 1
ATOM 550 C CA . GLU A 1 71 ? 6.762 -0.514 -0.399 1 95.31 71 GLU A CA 1
ATOM 551 C C . GLU A 1 71 ? 5.453 -0.844 0.31 1 95.31 71 GLU A C 1
ATOM 553 O O . GLU A 1 71 ? 5.008 -0.097 1.185 1 95.31 71 GLU A O 1
ATOM 558 N N . LEU A 1 72 ? 4.848 -1.965 -0.113 1 96.94 72 LEU A N 1
ATOM 559 C CA . LEU A 1 72 ? 3.566 -2.389 0.442 1 96.94 72 LEU A CA 1
ATOM 560 C C . LEU A 1 72 ? 3.648 -3.818 0.966 1 96.94 72 LEU A C 1
ATOM 562 O O . LEU A 1 72 ? 4.168 -4.707 0.284 1 96.94 72 LEU A O 1
ATOM 566 N N . GLU A 1 73 ? 3.201 -3.996 2.107 1 97.06 73 GLU A N 1
ATOM 567 C CA . GLU A 1 73 ? 2.955 -5.332 2.641 1 97.06 73 GLU A CA 1
ATOM 568 C C . GLU A 1 73 ? 1.513 -5.477 3.119 1 97.06 73 GLU A C 1
ATOM 570 O O . GLU A 1 73 ? 1.055 -4.711 3.969 1 97.06 73 GLU A O 1
ATOM 575 N N . LEU A 1 74 ? 0.842 -6.441 2.564 1 96.56 74 LEU A N 1
ATOM 576 C CA . LEU A 1 74 ? -0.571 -6.672 2.846 1 96.56 74 LEU A CA 1
ATOM 577 C C . LEU A 1 74 ? -0.792 -8.07 3.412 1 96.56 74 LEU A C 1
ATOM 579 O O . LEU A 1 74 ? -0.331 -9.055 2.836 1 96.56 74 LEU A O 1
ATOM 583 N N . LYS A 1 75 ? -1.535 -8.133 4.441 1 93.38 75 LYS A N 1
ATOM 584 C CA . LYS A 1 75 ? -1.814 -9.414 5.078 1 93.38 75 LYS A CA 1
ATOM 585 C C . LYS A 1 75 ? -3.195 -9.93 4.688 1 93.38 75 LYS A C 1
ATOM 587 O O . LYS A 1 75 ? -4.082 -9.148 4.344 1 93.38 75 LYS A O 1
ATOM 592 N N . MET A 1 76 ? -3.301 -11.195 4.727 1 89.25 76 MET A N 1
ATOM 593 C CA . MET A 1 76 ? -4.57 -11.906 4.621 1 89.25 76 MET A CA 1
ATOM 594 C C . MET A 1 76 ? -5.164 -11.758 3.227 1 89.25 76 MET A C 1
ATOM 596 O O . MET A 1 76 ? -6.375 -11.562 3.08 1 89.25 76 MET A O 1
ATOM 600 N N . LEU A 1 77 ? -4.383 -11.664 2.266 1 90.38 77 LEU A N 1
ATOM 601 C CA . LEU A 1 77 ? -4.848 -11.836 0.894 1 90.38 77 LEU A CA 1
ATOM 602 C C . LEU A 1 77 ? -4.785 -13.297 0.472 1 90.38 77 LEU A C 1
ATOM 604 O O . LEU A 1 77 ? -3.711 -13.898 0.461 1 90.38 77 LEU A O 1
ATOM 608 N N . THR A 1 78 ? -6.008 -13.867 0.057 1 94.44 78 THR A N 1
ATOM 609 C CA . THR A 1 78 ? -6.051 -15.32 0.017 1 94.44 78 THR A CA 1
ATOM 610 C C . THR A 1 78 ? -6.629 -15.812 -1.31 1 94.44 78 THR A C 1
ATOM 612 O O . THR A 1 78 ? -6.602 -17 -1.601 1 94.44 78 THR A O 1
ATOM 615 N N . ARG A 1 79 ? -7.188 -14.836 -2.078 1 97.56 79 ARG A N 1
ATOM 616 C CA . ARG A 1 79 ? -7.793 -15.203 -3.354 1 97.56 79 ARG A CA 1
ATOM 617 C C . ARG A 1 79 ? -7.16 -14.43 -4.504 1 97.56 79 ARG A C 1
ATOM 619 O O . ARG A 1 79 ? -6.703 -13.297 -4.32 1 97.56 79 ARG A O 1
ATOM 626 N N . PHE A 1 80 ? -7.195 -15.055 -5.695 1 98.12 80 PHE A N 1
ATOM 627 C CA . PHE A 1 80 ? -6.609 -14.352 -6.832 1 98.12 80 PHE A CA 1
ATOM 628 C C . PHE A 1 80 ? -7.414 -14.609 -8.102 1 98.12 80 PHE A C 1
ATOM 630 O O . PHE A 1 80 ? -8.188 -15.57 -8.164 1 98.12 80 PHE A O 1
ATOM 637 N N . GLU A 1 81 ? -7.207 -13.703 -8.945 1 97.69 81 GLU A N 1
ATOM 638 C CA . GLU A 1 81 ? -7.613 -13.828 -10.344 1 97.69 81 GLU A CA 1
ATOM 639 C C . GLU A 1 81 ? -6.621 -13.133 -11.273 1 97.69 81 GLU A C 1
ATOM 641 O O . GLU A 1 81 ? -6.055 -12.102 -10.914 1 97.69 81 GLU A O 1
ATOM 646 N N . VAL A 1 82 ? -6.336 -13.75 -12.352 1 96.25 82 VAL A N 1
ATOM 647 C CA . VAL A 1 82 ? -5.598 -13.094 -13.422 1 96.25 82 VAL A CA 1
ATOM 648 C C . VAL A 1 82 ? -6.535 -12.797 -14.594 1 96.25 82 VAL A C 1
ATOM 650 O O . VAL A 1 82 ? -7.203 -13.695 -15.109 1 96.25 82 VAL A O 1
ATOM 653 N N . ALA A 1 83 ? -6.602 -11.609 -14.867 1 92.56 83 ALA A N 1
ATOM 654 C CA . ALA A 1 83 ? -7.41 -11.164 -15.992 1 92.56 83 ALA A CA 1
ATOM 655 C C . ALA A 1 83 ? -6.57 -10.359 -16.984 1 92.56 83 ALA A C 1
ATOM 657 O O . ALA A 1 83 ? -6.176 -9.227 -16.703 1 92.56 83 ALA A O 1
ATOM 658 N N . ASP A 1 84 ? -6.301 -11.008 -18.188 1 89.5 84 ASP A N 1
ATOM 659 C CA . ASP A 1 84 ? -5.445 -10.383 -19.203 1 89.5 84 ASP A CA 1
ATOM 660 C C . ASP A 1 84 ? -4.086 -10.008 -18.609 1 89.5 84 ASP A C 1
ATOM 662 O O . ASP A 1 84 ? -3.314 -10.883 -18.219 1 89.5 84 ASP A O 1
ATOM 666 N N . ASP A 1 85 ? -3.867 -8.703 -18.5 1 92.69 85 ASP A N 1
ATOM 667 C CA . ASP A 1 85 ? -2.547 -8.266 -18.062 1 92.69 85 ASP A CA 1
ATOM 668 C C . ASP A 1 85 ? -2.572 -7.836 -16.594 1 92.69 85 ASP A C 1
ATOM 670 O O . ASP A 1 85 ? -1.621 -7.223 -16.109 1 92.69 85 ASP A O 1
ATOM 674 N N . GLN A 1 86 ? -3.598 -8.336 -15.875 1 96 86 GLN A N 1
ATOM 675 C CA . GLN A 1 86 ? -3.77 -7.844 -14.516 1 96 86 GLN A CA 1
ATOM 676 C C . GLN A 1 86 ? -3.779 -8.992 -13.508 1 96 86 GLN A C 1
ATOM 678 O O . GLN A 1 86 ? -4.449 -10.008 -13.727 1 96 86 GLN A O 1
ATOM 683 N N . LEU A 1 87 ? -3.002 -8.852 -12.477 1 97.81 87 LEU A N 1
ATOM 684 C CA . LEU A 1 87 ? -3.117 -9.688 -11.281 1 97.81 87 LEU A CA 1
ATOM 685 C C . LEU A 1 87 ? -4.031 -9.039 -10.25 1 97.81 87 LEU A C 1
ATOM 687 O O . LEU A 1 87 ? -3.834 -7.875 -9.883 1 97.81 87 LEU A O 1
ATOM 691 N N . ILE A 1 88 ? -5.012 -9.711 -9.852 1 97.94 88 ILE A N 1
ATOM 692 C CA . ILE A 1 88 ? -5.895 -9.242 -8.789 1 97.94 88 ILE A CA 1
ATOM 693 C C . ILE A 1 88 ? -5.832 -10.203 -7.605 1 97.94 88 ILE A C 1
ATOM 695 O O . ILE A 1 88 ? -5.996 -11.414 -7.77 1 97.94 88 ILE A O 1
ATOM 699 N N . VAL A 1 89 ? -5.508 -9.719 -6.418 1 97.75 89 VAL A N 1
ATOM 700 C CA . VAL A 1 89 ? -5.492 -10.508 -5.188 1 97.75 89 VAL A CA 1
ATOM 701 C C . VAL A 1 89 ? -6.398 -9.852 -4.148 1 97.75 89 VAL A C 1
ATOM 703 O O . VAL A 1 89 ? -6.395 -8.625 -3.994 1 97.75 89 VAL A O 1
ATOM 706 N N . GLN A 1 90 ? -7.18 -10.641 -3.471 1 95.69 90 GLN A N 1
ATOM 707 C CA . GLN A 1 90 ? -8.125 -10.047 -2.527 1 95.69 90 GLN A CA 1
ATOM 708 C C . GLN A 1 90 ? -8.211 -10.875 -1.246 1 95.69 90 GLN A C 1
ATOM 710 O O . GLN A 1 90 ? -7.777 -12.023 -1.213 1 95.69 90 GLN A O 1
ATOM 715 N N . SER A 1 91 ? -8.727 -10.242 -0.241 1 93.25 91 SER A N 1
ATOM 716 C CA . SER A 1 91 ? -9.07 -10.969 0.979 1 93.25 91 SER A CA 1
ATOM 717 C C . SER A 1 91 ? -10.273 -11.875 0.763 1 93.25 91 SER A C 1
ATOM 719 O O . SER A 1 91 ? -10.992 -11.742 -0.23 1 93.25 91 SER A O 1
ATOM 721 N N . ASP A 1 92 ? -10.492 -12.781 1.714 1 88.5 92 ASP A N 1
ATOM 722 C CA . ASP A 1 92 ? -11.539 -13.781 1.583 1 88.5 92 ASP A CA 1
ATOM 723 C C . ASP A 1 92 ? -12.906 -13.125 1.402 1 88.5 92 ASP A C 1
ATOM 725 O O . ASP A 1 92 ? -13.703 -13.547 0.561 1 88.5 92 ASP A O 1
ATOM 729 N N . LYS A 1 93 ? -13.148 -12.023 2.057 1 86.5 93 LYS A N 1
ATOM 730 C CA . LYS A 1 93 ? -14.461 -11.383 1.999 1 86.5 93 LYS A CA 1
ATOM 731 C C . LYS A 1 93 ? -14.461 -10.227 0.997 1 86.5 93 LYS A C 1
ATOM 733 O O . LYS A 1 93 ? -15.461 -9.523 0.858 1 86.5 93 LYS A O 1
ATOM 738 N N . GLY A 1 94 ? -13.305 -10.016 0.423 1 86.62 94 GLY A N 1
ATOM 739 C CA . GLY A 1 94 ? -13.227 -9.016 -0.634 1 86.62 94 GLY A CA 1
ATOM 740 C C . GLY A 1 94 ? -13.109 -7.598 -0.108 1 86.62 94 GLY A C 1
ATOM 741 O O . GLY A 1 94 ? -13.289 -6.637 -0.858 1 86.62 94 GLY A O 1
ATOM 742 N N . SER A 1 95 ? -12.914 -7.457 1.192 1 89 95 SER A N 1
ATOM 743 C CA . SER A 1 95 ? -12.828 -6.129 1.784 1 89 95 SER A CA 1
ATOM 744 C C . SER A 1 95 ? -11.539 -5.422 1.37 1 89 95 SER A C 1
ATOM 746 O O . SER A 1 95 ? -11.445 -4.195 1.455 1 89 95 SER A O 1
ATOM 748 N N . ARG A 1 96 ? -10.594 -6.137 0.979 1 94.19 96 ARG A N 1
ATOM 749 C CA . ARG A 1 96 ? -9.32 -5.613 0.501 1 94.19 96 ARG A CA 1
ATOM 750 C C . ARG A 1 96 ? -8.953 -6.219 -0.849 1 94.19 96 ARG A C 1
ATOM 752 O O . ARG A 1 96 ? -9.062 -7.43 -1.043 1 94.19 96 ARG A O 1
ATOM 759 N N . THR A 1 97 ? -8.469 -5.332 -1.73 1 96.38 97 THR A N 1
ATOM 760 C CA . THR A 1 97 ? -8.094 -5.773 -3.068 1 96.38 97 THR A CA 1
ATOM 761 C C . THR A 1 97 ? -6.797 -5.102 -3.516 1 96.38 97 THR A C 1
ATOM 763 O O . THR A 1 97 ? -6.613 -3.9 -3.314 1 96.38 97 THR A O 1
ATOM 766 N N . PHE A 1 98 ? -5.91 -5.887 -4.016 1 97.56 98 PHE A N 1
ATOM 767 C CA . PHE A 1 98 ? -4.723 -5.434 -4.73 1 97.56 98 PHE A CA 1
ATOM 768 C C . PHE A 1 98 ? -4.82 -5.781 -6.211 1 97.56 98 PHE A C 1
ATOM 770 O O . PHE A 1 98 ? -5.172 -6.906 -6.57 1 97.56 98 PHE A O 1
ATOM 777 N N . SER A 1 99 ? -4.578 -4.848 -7.016 1 97.5 99 SER A N 1
ATOM 778 C CA . SER A 1 99 ? -4.516 -5.094 -8.453 1 97.5 99 SER A CA 1
ATOM 779 C C . SER A 1 99 ? -3.252 -4.492 -9.062 1 97.5 99 SER A C 1
ATOM 781 O O . SER A 1 99 ? -2.83 -3.4 -8.68 1 97.5 99 SER A O 1
ATOM 783 N N . PHE A 1 100 ? -2.66 -5.195 -10.016 1 96.81 100 PHE A N 1
ATOM 784 C CA . PHE A 1 100 ? -1.46 -4.75 -10.711 1 96.81 100 PHE A CA 1
ATOM 785 C C . PHE A 1 100 ? -1.521 -5.125 -12.188 1 96.81 100 PHE A C 1
ATOM 787 O O . PHE A 1 100 ? -1.612 -6.305 -12.531 1 96.81 100 PHE A O 1
ATOM 794 N N . ASP A 1 101 ? -1.574 -4.074 -12.984 1 94.56 101 ASP A N 1
ATOM 795 C CA . ASP A 1 101 ? -1.461 -4.246 -14.43 1 94.56 101 ASP A CA 1
ATOM 796 C C . ASP A 1 101 ? -0.001 -4.195 -14.875 1 94.56 101 ASP A C 1
ATOM 798 O O . ASP A 1 101 ? 0.583 -3.115 -14.984 1 94.56 101 ASP A O 1
ATOM 802 N N . GLY A 1 102 ? 0.514 -5.359 -15.102 1 87.25 102 GLY A N 1
ATOM 803 C CA . GLY A 1 102 ? 1.919 -5.469 -15.461 1 87.25 102 GLY A CA 1
ATOM 804 C C . GLY A 1 102 ? 2.242 -4.859 -16.812 1 87.25 102 GLY A C 1
ATOM 805 O O . GLY A 1 102 ? 3.395 -4.52 -17.078 1 87.25 102 GLY A O 1
ATOM 806 N N . GLY A 1 103 ? 1.291 -4.738 -17.641 1 83.5 103 GLY A N 1
ATOM 807 C CA . GLY A 1 103 ? 1.505 -4.176 -18.969 1 83.5 103 GLY A CA 1
ATOM 808 C C . GLY A 1 103 ? 1.691 -2.67 -18.953 1 83.5 103 GLY A C 1
ATOM 809 O O . GLY A 1 103 ? 2.551 -2.139 -19.656 1 83.5 103 GLY A O 1
ATOM 810 N N . ASP A 1 104 ? 0.979 -1.967 -18.094 1 84.31 104 ASP A N 1
ATOM 811 C CA . ASP A 1 104 ? 1.04 -0.509 -18.109 1 84.31 104 ASP A CA 1
ATOM 812 C C . ASP A 1 104 ? 1.609 0.038 -16.812 1 84.31 104 ASP A C 1
ATOM 814 O O . ASP A 1 104 ? 1.8 1.247 -16.672 1 84.31 104 ASP A O 1
ATOM 818 N N . GLY A 1 105 ? 1.799 -0.838 -15.883 1 87.06 105 GLY A N 1
ATOM 819 C CA . GLY A 1 105 ? 2.408 -0.427 -14.633 1 87.06 105 GLY A CA 1
ATOM 820 C C . GLY A 1 105 ? 1.426 0.217 -13.672 1 87.06 105 GLY A C 1
ATOM 821 O O . GLY A 1 105 ? 1.828 0.855 -12.695 1 87.06 105 GLY A O 1
ATOM 822 N N . GLU A 1 106 ? 0.144 0.03 -13.969 1 92.31 106 GLU A N 1
ATOM 823 C CA . GLU A 1 106 ? -0.896 0.533 -13.078 1 92.31 106 GLU A CA 1
ATOM 824 C C . GLU A 1 106 ? -1.151 -0.436 -11.922 1 92.31 106 GLU A C 1
ATOM 826 O O . GLU A 1 106 ? -1.163 -1.652 -12.117 1 92.31 106 GLU A O 1
ATOM 831 N N . TRP A 1 107 ? -1.295 0.132 -10.766 1 94.94 107 TRP A N 1
ATOM 832 C CA . TRP A 1 107 ? -1.645 -0.717 -9.633 1 94.94 107 TRP A CA 1
ATOM 833 C C . TRP A 1 107 ? -2.537 0.03 -8.648 1 94.94 107 TRP A C 1
ATOM 835 O O . TRP A 1 107 ? -2.605 1.261 -8.672 1 94.94 107 TRP A O 1
ATOM 845 N N . ARG A 1 108 ? -3.186 -0.704 -7.863 1 96.75 108 ARG A N 1
ATOM 846 C CA . ARG A 1 108 ? -4.137 -0.159 -6.898 1 96.75 108 ARG A CA 1
ATOM 847 C C . ARG A 1 108 ? -4.305 -1.094 -5.707 1 96.75 108 ARG A C 1
ATOM 849 O O . ARG A 1 108 ? -4.309 -2.316 -5.867 1 96.75 108 ARG A O 1
ATOM 856 N N . VAL A 1 109 ? -4.391 -0.553 -4.559 1 97.06 109 VAL A N 1
ATOM 857 C CA . VAL A 1 109 ? -4.824 -1.258 -3.357 1 97.06 109 VAL A CA 1
ATOM 858 C C . VAL A 1 109 ? -5.969 -0.493 -2.695 1 97.06 109 VAL A C 1
ATOM 860 O O . VAL A 1 109 ? -5.922 0.735 -2.59 1 97.06 109 VAL A O 1
ATOM 863 N N . GLU A 1 110 ? -6.949 -1.203 -2.285 1 95.94 110 GLU A N 1
ATOM 864 C CA . GLU A 1 110 ? -8.07 -0.533 -1.634 1 95.94 110 GLU A CA 1
ATOM 865 C C . GLU A 1 110 ? -8.688 -1.417 -0.554 1 95.94 110 GLU A C 1
ATOM 867 O O . GLU A 1 110 ? -8.656 -2.645 -0.655 1 95.94 110 GLU A O 1
ATOM 872 N N . LYS A 1 111 ? -9.141 -0.811 0.415 1 94.12 111 LYS A N 1
ATOM 873 C CA . LYS A 1 111 ? -9.891 -1.432 1.501 1 94.12 111 LYS A CA 1
ATOM 874 C C . LYS A 1 111 ? -11.242 -0.746 1.696 1 94.12 111 LYS A C 1
ATOM 876 O O . LYS A 1 111 ? -11.312 0.481 1.792 1 94.12 111 LYS A O 1
ATOM 881 N N . HIS A 1 112 ? -12.258 -1.571 1.755 1 86.69 112 HIS A N 1
ATOM 882 C CA . HIS A 1 112 ? -13.594 -1.104 2.09 1 86.69 112 HIS A CA 1
ATOM 883 C C . HIS A 1 112 ? -14.203 -1.938 3.211 1 86.69 112 HIS A C 1
ATOM 885 O O . HIS A 1 112 ? -13.898 -3.125 3.344 1 86.69 112 HIS A O 1
ATOM 891 N N . PRO A 1 113 ? -14.914 -1.266 4 1 76.12 113 PRO A N 1
ATOM 892 C CA . PRO A 1 113 ? -15.594 -2.02 5.059 1 76.12 113 PRO A CA 1
ATOM 893 C C . PRO A 1 113 ? -16.609 -3.025 4.508 1 76.12 113 PRO A C 1
ATOM 895 O O . PRO A 1 113 ? -17.203 -2.797 3.451 1 76.12 113 PRO A O 1
ATOM 898 N N . ILE A 1 114 ? -16.547 -4.164 5.156 1 69.25 114 ILE A N 1
ATOM 899 C CA . ILE A 1 114 ? -17.594 -5.125 4.809 1 69.25 114 ILE A CA 1
ATOM 900 C C . ILE A 1 114 ? -18.766 -4.98 5.77 1 69.25 114 ILE A C 1
ATOM 902 O O . ILE A 1 114 ? -18.578 -4.727 6.961 1 69.25 114 ILE A O 1
ATOM 906 N N . MET B 1 1 ? -4.648 21.406 -4.941 1 91.31 1 MET B N 1
ATOM 907 C CA . MET B 1 1 ? -4.039 20.766 -3.773 1 91.31 1 MET B CA 1
ATOM 908 C C . MET B 1 1 ? -2.85 21.578 -3.275 1 91.31 1 MET B C 1
ATOM 910 O O . MET B 1 1 ? -2.158 22.234 -4.062 1 91.31 1 MET B O 1
ATOM 914 N N . GLN B 1 2 ? -2.643 21.594 -2.006 1 96.44 2 GLN B N 1
ATOM 915 C CA . GLN B 1 2 ? -1.586 22.359 -1.344 1 96.44 2 GLN B CA 1
ATOM 916 C C . GLN B 1 2 ? -0.362 21.484 -1.084 1 96.44 2 GLN B C 1
ATOM 918 O O . GLN B 1 2 ? -0.459 20.25 -1.084 1 96.44 2 GLN B O 1
ATOM 923 N N . PRO B 1 3 ? 0.774 22.141 -0.888 1 97.62 3 PRO B N 1
ATOM 924 C CA . PRO B 1 3 ? 1.974 21.344 -0.621 1 97.62 3 PRO B CA 1
ATOM 925 C C . PRO B 1 3 ? 1.982 20.75 0.784 1 97.62 3 PRO B C 1
ATOM 927 O O . PRO B 1 3 ? 1.556 21.391 1.74 1 97.62 3 PRO B O 1
ATOM 930 N N . VAL B 1 4 ? 2.531 19.531 0.877 1 98.12 4 VAL B N 1
ATOM 931 C CA . VAL B 1 4 ? 2.744 18.906 2.174 1 98.12 4 VAL B CA 1
ATOM 932 C C . VAL B 1 4 ? 3.984 19.5 2.842 1 98.12 4 VAL B C 1
ATOM 934 O O . VAL B 1 4 ? 4.055 19.578 4.07 1 98.12 4 VAL B O 1
ATOM 937 N N . TRP B 1 5 ? 4.844 19.891 1.961 1 96.94 5 TRP B N 1
ATOM 938 C CA . TRP B 1 5 ? 6.172 20.281 2.422 1 96.94 5 TRP B CA 1
ATOM 939 C C . TRP B 1 5 ? 6.496 21.703 2.008 1 96.94 5 TRP B C 1
ATOM 941 O O . TRP B 1 5 ? 6.094 22.156 0.932 1 96.94 5 TRP B O 1
ATOM 951 N N . ASP B 1 6 ? 7.262 22.359 2.785 1 95.31 6 ASP B N 1
ATOM 952 C CA . ASP B 1 6 ? 7.926 23.594 2.396 1 95.31 6 ASP B CA 1
ATOM 953 C C . ASP B 1 6 ? 9.422 23.531 2.688 1 95.31 6 ASP B C 1
ATOM 955 O O . ASP B 1 6 ? 9.977 22.453 2.881 1 95.31 6 ASP B O 1
ATOM 959 N N . ASP B 1 7 ? 10.102 24.594 2.57 1 92.38 7 ASP B N 1
ATOM 960 C CA . ASP B 1 7 ? 11.562 24.625 2.664 1 92.38 7 ASP B CA 1
ATOM 961 C C . ASP B 1 7 ? 12.031 24.234 4.066 1 92.38 7 ASP B C 1
ATOM 963 O O . ASP B 1 7 ? 13.18 23.844 4.254 1 92.38 7 ASP B O 1
ATOM 967 N N . ASP B 1 8 ? 11.211 24.312 5.102 1 93.44 8 ASP B N 1
ATOM 968 C CA . ASP B 1 8 ? 11.586 24.094 6.496 1 93.44 8 ASP B CA 1
ATOM 969 C C . ASP B 1 8 ? 11.117 22.734 6.988 1 93.44 8 ASP B C 1
ATOM 971 O O . ASP B 1 8 ? 11.414 22.344 8.117 1 93.44 8 ASP B O 1
ATOM 975 N N . GLY B 1 9 ? 10.383 22 6.156 1 95.25 9 GLY B N 1
ATOM 976 C CA . GLY B 1 9 ? 9.82 20.719 6.543 1 95.25 9 GLY B CA 1
ATOM 977 C C . GLY B 1 9 ? 8.344 20.578 6.207 1 95.25 9 GLY B C 1
ATOM 978 O O . GLY B 1 9 ? 7.906 21.016 5.137 1 95.25 9 GLY B O 1
ATOM 979 N N . VAL B 1 10 ? 7.633 19.984 7.148 1 97.5 10 VAL B N 1
ATOM 980 C CA . VAL B 1 10 ? 6.184 19.875 6.977 1 97.5 10 VAL B CA 1
ATOM 981 C C . VAL B 1 10 ? 5.566 21.281 6.98 1 97.5 10 VAL B C 1
ATOM 983 O O . VAL B 1 10 ? 5.832 22.078 7.883 1 97.5 10 VAL B O 1
ATOM 986 N N . SER B 1 11 ? 4.797 21.531 5.984 1 97.94 11 SER B N 1
ATOM 987 C CA . SER B 1 11 ? 4.223 22.875 5.891 1 97.94 11 SER B CA 1
ATOM 988 C C . SER B 1 11 ? 3.219 23.125 7.012 1 97.94 11 SER B C 1
ATOM 990 O O . SER B 1 11 ? 2.496 22.219 7.422 1 97.94 11 SER B O 1
ATOM 992 N N . ALA B 1 12 ? 3.1 24.297 7.402 1 97.06 12 ALA B N 1
ATOM 993 C CA . ALA B 1 12 ? 2.125 24.672 8.422 1 97.06 12 ALA B CA 1
ATOM 994 C C . ALA B 1 12 ? 0.701 24.391 7.949 1 97.06 12 ALA B C 1
ATOM 996 O O . ALA B 1 12 ? -0.146 23.969 8.742 1 97.06 12 ALA B O 1
ATOM 997 N N . ALA B 1 13 ? 0.517 24.609 6.668 1 97.5 13 ALA B N 1
ATOM 998 C CA . ALA B 1 13 ? -0.806 24.375 6.098 1 97.5 13 ALA B CA 1
ATOM 999 C C . ALA B 1 13 ? -1.201 22.906 6.223 1 97.5 13 ALA B C 1
ATOM 1001 O O . ALA B 1 13 ? -2.346 22.594 6.559 1 97.5 13 ALA B O 1
ATOM 1002 N N . PHE B 1 14 ? -0.308 22.047 5.953 1 98.06 14 PHE B N 1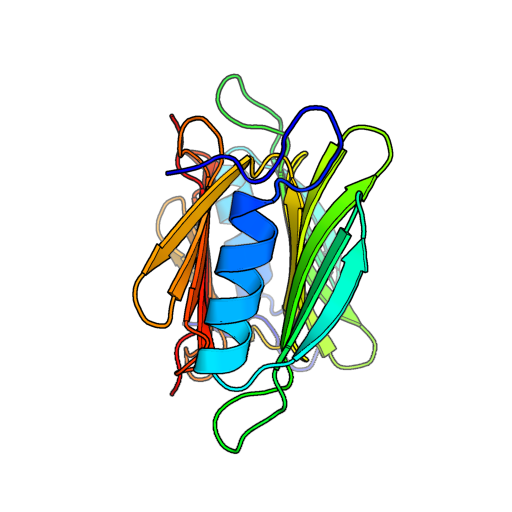
ATOM 1003 C CA . PHE B 1 14 ? -0.594 20.625 6.086 1 98.06 14 PHE B CA 1
ATOM 1004 C C . PHE B 1 14 ? -0.8 20.25 7.547 1 98.06 14 PHE B C 1
ATOM 1006 O O . PHE B 1 14 ? -1.771 19.562 7.887 1 98.06 14 PHE B O 1
ATOM 1013 N N . ALA B 1 15 ? 0.138 20.656 8.367 1 97.88 15 ALA B N 1
ATOM 1014 C CA . ALA B 1 15 ? 0.071 20.297 9.781 1 97.88 15 ALA B CA 1
ATOM 1015 C C . ALA B 1 15 ? -1.271 20.703 10.383 1 97.88 15 ALA B C 1
ATOM 1017 O O . ALA B 1 15 ? -1.907 19.906 11.078 1 97.88 15 ALA B O 1
ATOM 1018 N N . ASP B 1 16 ? -1.715 21.891 10.078 1 97.5 16 ASP B N 1
ATOM 1019 C CA . ASP B 1 16 ? -2.971 22.422 10.609 1 97.5 16 ASP B CA 1
ATOM 1020 C C . ASP B 1 16 ? -4.164 21.625 10.078 1 97.5 16 ASP B C 1
ATOM 1022 O O . ASP B 1 16 ? -5.039 21.219 10.844 1 97.5 16 ASP B O 1
ATOM 1026 N N . ALA B 1 17 ? -4.16 21.406 8.797 1 97.81 17 ALA B N 1
ATOM 1027 C CA . ALA B 1 17 ? -5.262 20.672 8.164 1 97.81 17 ALA B CA 1
ATOM 1028 C C . ALA B 1 17 ? -5.312 19.234 8.641 1 97.81 17 ALA B C 1
ATOM 1030 O O . ALA B 1 17 ? -6.395 18.688 8.891 1 97.81 17 ALA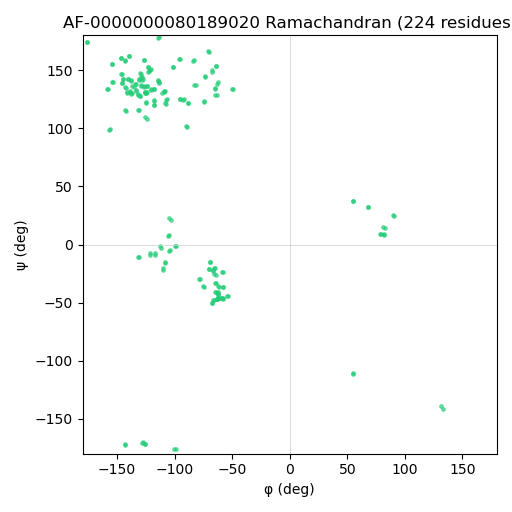 B O 1
ATOM 1031 N N . PHE B 1 18 ? -4.148 18.641 8.773 1 98 18 PHE B N 1
ATOM 1032 C CA . PHE B 1 18 ? -4.012 17.266 9.227 1 98 18 PHE B CA 1
ATOM 1033 C C . PHE B 1 18 ? -4.527 17.109 10.648 1 98 18 PHE B C 1
ATOM 1035 O O . PHE B 1 18 ? -5.336 16.219 10.93 1 98 18 PHE B O 1
ATOM 1042 N N . GLU B 1 19 ? -4.121 17.984 11.469 1 97.88 19 GLU B N 1
ATOM 1043 C CA . GLU B 1 19 ? -4.551 17.938 12.859 1 97.88 19 GLU B CA 1
ATOM 1044 C C . GLU B 1 19 ? -6.062 18.109 12.977 1 97.88 19 GLU B C 1
ATOM 1046 O O . GLU B 1 19 ? -6.723 17.359 13.711 1 97.88 19 GLU B O 1
ATOM 1051 N N . THR B 1 20 ? -6.559 19.062 12.273 1 97.44 20 THR B N 1
ATOM 1052 C CA . THR B 1 20 ? -7.996 19.328 12.281 1 97.44 20 THR B CA 1
ATOM 1053 C C . THR B 1 20 ? -8.766 18.094 11.797 1 97.44 20 THR B C 1
ATOM 1055 O O . THR B 1 20 ? -9.781 17.719 12.391 1 97.44 20 THR B O 1
ATOM 1058 N N . TRP B 1 21 ? -8.289 17.531 10.711 1 97.56 21 TRP B N 1
ATOM 1059 C CA . TRP B 1 21 ? -8.906 16.328 10.148 1 97.56 21 TRP B CA 1
ATOM 1060 C C . TRP B 1 21 ? -8.844 15.172 11.133 1 97.56 21 TRP B C 1
ATOM 1062 O O . TRP B 1 21 ? -9.844 14.492 11.367 1 97.56 21 TRP B O 1
ATOM 1072 N N . VAL B 1 22 ? -7.703 14.922 11.766 1 97.06 22 VAL B N 1
ATOM 1073 C CA . VAL B 1 22 ? -7.492 13.844 12.727 1 97.06 22 VAL B CA 1
ATOM 1074 C C . VAL B 1 22 ? -8.477 13.984 13.883 1 97.06 22 VAL B C 1
ATOM 1076 O O . VAL B 1 22 ? -9.141 13.016 14.266 1 97.06 22 VAL B O 1
ATOM 1079 N N . ASP B 1 23 ? -8.57 15.219 14.375 1 96.06 23 ASP B N 1
ATOM 1080 C CA . ASP B 1 23 ? -9.484 15.484 15.484 1 96.06 23 ASP B CA 1
ATOM 1081 C C . ASP B 1 23 ? -10.93 15.195 15.086 1 96.06 23 ASP B C 1
ATOM 1083 O O . ASP B 1 23 ? -11.68 14.578 15.844 1 96.06 23 ASP B O 1
ATOM 1087 N N . ARG B 1 24 ? -11.242 15.57 13.945 1 95.75 24 ARG B N 1
ATOM 1088 C CA . ARG B 1 24 ? -12.609 15.453 13.445 1 95.75 24 ARG B CA 1
ATOM 1089 C C . ARG B 1 24 ? -13.023 13.992 13.328 1 95.75 24 ARG B C 1
ATOM 1091 O O . ARG B 1 24 ? -14.172 13.641 13.594 1 95.75 24 ARG B O 1
ATOM 1098 N N . VAL B 1 25 ? -12.086 13.188 13.016 1 93.94 25 VAL B N 1
ATOM 1099 C CA . VAL B 1 25 ? -12.461 11.812 12.711 1 93.94 25 VAL B CA 1
ATOM 1100 C C . VAL B 1 25 ? -12.062 10.898 13.875 1 93.94 25 VAL B C 1
ATOM 1102 O O . VAL B 1 25 ? -12.102 9.68 13.742 1 93.94 25 VAL B O 1
ATOM 1105 N N . GLY B 1 26 ? -11.641 11.492 14.906 1 93.25 26 GLY B N 1
ATOM 1106 C CA . GLY B 1 26 ? -11.484 10.758 16.156 1 93.25 26 GLY B CA 1
ATOM 1107 C C . GLY B 1 26 ? -10.102 10.156 16.312 1 93.25 26 GLY B C 1
ATOM 1108 O O . GLY B 1 26 ? -9.945 9.133 16.984 1 93.25 26 GLY B O 1
ATOM 1109 N N . GLY B 1 27 ? -9.125 10.734 15.641 1 95.94 27 GLY B N 1
ATOM 1110 C CA . GLY B 1 27 ? -7.75 10.305 15.82 1 95.94 27 GLY B CA 1
ATOM 1111 C C . GLY B 1 27 ? -6.961 11.195 16.766 1 95.94 27 GLY B C 1
ATOM 1112 O O . GLY B 1 27 ? -7.531 12.07 17.422 1 95.94 27 GLY B O 1
ATOM 1113 N N . GLU B 1 28 ? -5.699 10.852 16.859 1 97.19 28 GLU B N 1
ATOM 1114 C CA . GLU B 1 28 ? -4.773 11.633 17.688 1 97.19 28 GLU B CA 1
ATOM 1115 C C . GLU B 1 28 ? -3.436 11.828 16.969 1 97.19 28 GLU B C 1
ATOM 1117 O O . GLU B 1 28 ? -2.844 10.859 16.484 1 97.19 28 GLU B O 1
ATOM 1122 N N . VAL B 1 29 ? -3.031 13.031 16.938 1 98.31 29 VAL B N 1
ATOM 1123 C CA . VAL B 1 29 ? -1.683 13.289 16.453 1 98.31 29 VAL B CA 1
ATOM 1124 C C . VAL B 1 29 ? -0.659 12.867 17.5 1 98.31 29 VAL B C 1
ATOM 1126 O O . VAL B 1 29 ? -0.669 13.375 18.625 1 98.31 29 VAL B O 1
ATOM 1129 N N . VAL B 1 30 ? 0.248 11.969 17.109 1 98.31 30 VAL B N 1
ATOM 1130 C CA . VAL B 1 30 ? 1.145 11.375 18.094 1 98.31 30 VAL B CA 1
ATOM 1131 C C . VAL B 1 30 ? 2.566 11.891 17.875 1 98.31 30 VAL B C 1
ATOM 1133 O O . VAL B 1 30 ? 3.422 11.766 18.75 1 98.31 30 VAL B O 1
ATOM 1136 N N . GLU B 1 31 ? 2.84 12.344 16.734 1 97.69 31 GLU B N 1
ATOM 1137 C CA . GLU B 1 31 ? 4.098 13 16.391 1 97.69 31 GLU B CA 1
ATOM 1138 C C . GLU B 1 31 ? 3.857 14.266 15.57 1 97.69 31 GLU B C 1
ATOM 1140 O O . GLU B 1 31 ? 3.029 14.266 14.656 1 97.69 31 GLU B O 1
ATOM 1145 N N . ASN B 1 32 ? 4.543 15.32 15.898 1 97.19 32 ASN B N 1
ATOM 1146 C CA . ASN B 1 32 ? 4.438 16.578 15.164 1 97.19 32 ASN B CA 1
ATOM 1147 C C . ASN B 1 32 ? 5.684 17.438 15.344 1 97.19 32 ASN B C 1
ATOM 1149 O O . ASN B 1 32 ? 5.828 18.125 16.359 1 97.19 32 ASN B O 1
ATOM 1153 N N . ASP B 1 33 ? 6.496 17.359 14.398 1 95.56 33 ASP B N 1
ATOM 1154 C CA . ASP B 1 33 ? 7.68 18.203 14.352 1 95.56 33 ASP B CA 1
ATOM 1155 C C . ASP B 1 33 ? 7.996 18.625 12.922 1 95.56 33 ASP B C 1
ATOM 1157 O O . ASP B 1 33 ? 7.188 18.422 12.016 1 95.56 33 ASP B O 1
ATOM 1161 N N . ALA B 1 34 ? 9.125 19.266 12.734 1 94.5 34 ALA B N 1
ATOM 1162 C CA . ALA B 1 34 ? 9.445 19.859 11.438 1 94.5 34 ALA B CA 1
ATOM 1163 C C . ALA B 1 34 ? 9.586 18.781 10.359 1 94.5 34 ALA B C 1
ATOM 1165 O O . ALA B 1 34 ? 9.289 19.031 9.188 1 94.5 34 ALA B O 1
ATOM 1166 N N . ASP B 1 35 ? 9.945 17.516 10.727 1 95 35 ASP B N 1
ATOM 1167 C CA . ASP B 1 35 ? 10.266 16.5 9.727 1 95 35 ASP B CA 1
ATOM 1168 C C . ASP B 1 35 ? 9.211 15.391 9.711 1 95 35 ASP B C 1
ATOM 1170 O O . ASP B 1 35 ? 9.289 14.469 8.898 1 95 35 ASP B O 1
ATOM 1174 N N . ARG B 1 36 ? 8.25 15.523 10.641 1 96.75 36 ARG B N 1
ATOM 1175 C CA . ARG B 1 36 ? 7.332 14.398 10.758 1 96.75 36 ARG B CA 1
ATOM 1176 C C . ARG B 1 36 ? 6.02 14.828 11.406 1 96.75 36 ARG B C 1
ATOM 1178 O O . ARG B 1 36 ? 6.016 15.57 12.391 1 96.75 36 ARG B O 1
ATOM 1185 N N . VAL B 1 37 ? 4.871 14.391 10.797 1 98.38 37 VAL B N 1
ATOM 1186 C CA . VAL B 1 37 ? 3.557 14.422 11.422 1 98.38 37 VAL B CA 1
ATOM 1187 C C . VAL B 1 37 ? 2.881 13.062 11.289 1 98.38 37 VAL B C 1
ATOM 1189 O O . VAL B 1 37 ? 2.859 12.477 10.203 1 98.38 37 VAL B O 1
ATOM 1192 N N . ARG B 1 38 ? 2.43 12.523 12.375 1 98.44 38 ARG B N 1
ATOM 1193 C CA . ARG B 1 38 ? 1.807 11.203 12.383 1 98.44 38 ARG B CA 1
ATOM 1194 C C . ARG B 1 38 ? 0.602 11.172 13.32 1 98.44 38 ARG B C 1
ATOM 1196 O O . ARG B 1 38 ? 0.626 11.781 14.391 1 98.44 38 ARG B O 1
ATOM 1203 N N . ALA B 1 39 ? -0.396 10.469 12.891 1 98.31 39 ALA B N 1
ATOM 1204 C CA . ALA B 1 39 ? -1.592 10.281 13.711 1 98.31 39 ALA B CA 1
ATOM 1205 C C . ALA B 1 39 ? -1.925 8.797 13.859 1 98.31 39 ALA B C 1
ATOM 1207 O O . ALA B 1 39 ? -1.495 7.973 13.047 1 98.31 39 ALA B O 1
ATOM 1208 N N . GLU B 1 40 ? -2.641 8.539 14.844 1 97.06 40 GLU B N 1
ATOM 1209 C CA . GLU B 1 40 ? -3.186 7.207 15.094 1 97.06 40 GLU B CA 1
ATOM 1210 C C . GLU B 1 40 ? -4.695 7.262 15.32 1 97.06 40 GLU B C 1
ATOM 1212 O O . GLU B 1 40 ? -5.203 8.211 15.922 1 97.06 40 GLU B O 1
ATOM 1217 N N . PHE B 1 41 ? -5.301 6.312 14.82 1 94.56 41 PHE B N 1
ATOM 1218 C CA . PHE B 1 41 ? -6.738 6.141 14.969 1 94.5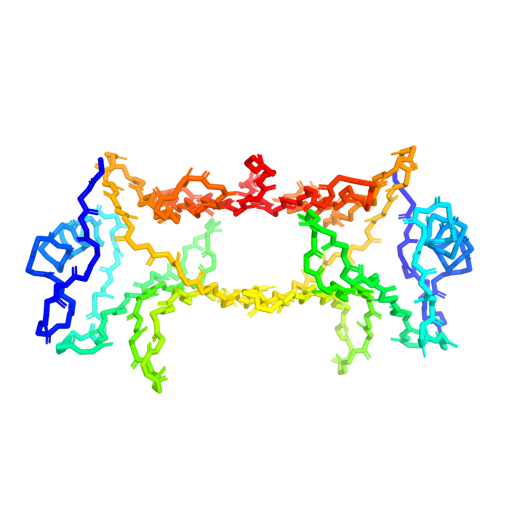6 41 PHE B CA 1
ATOM 1219 C C . PHE B 1 41 ? -7.051 4.844 15.711 1 94.56 41 PHE B C 1
ATOM 1221 O O . PHE B 1 41 ? -6.633 3.764 15.289 1 94.56 41 PHE B O 1
ATOM 1228 N N . PRO B 1 42 ? -7.715 5 16.828 1 91.44 42 PRO B N 1
ATOM 1229 C CA . PRO B 1 42 ? -7.984 3.807 17.625 1 91.44 42 PRO B CA 1
ATOM 1230 C C . PRO B 1 42 ? -8.898 2.809 16.906 1 91.44 42 PRO B C 1
ATOM 1232 O O . PRO B 1 42 ? -9.664 3.193 16.031 1 91.44 42 PRO B O 1
ATOM 1235 N N . ALA B 1 43 ? -8.688 1.586 17.344 1 87.06 43 ALA B N 1
ATOM 1236 C CA . ALA B 1 43 ? -9.57 0.55 16.812 1 87.06 43 ALA B CA 1
ATOM 1237 C C . ALA B 1 43 ? -11.016 0.784 17.25 1 87.06 43 ALA B C 1
ATOM 1239 O O . ALA B 1 43 ? -11.273 1.221 18.375 1 87.06 43 ALA B O 1
ATOM 1240 N N . THR B 1 44 ? -11.797 0.657 16.312 1 78.94 44 THR B N 1
ATOM 1241 C CA . THR B 1 44 ? -13.227 0.601 16.594 1 78.94 44 THR B CA 1
ATOM 1242 C C . THR B 1 44 ? -13.797 -0.771 16.234 1 78.94 44 THR B C 1
ATOM 1244 O O . THR B 1 44 ? -13.055 -1.685 15.883 1 78.94 44 THR B O 1
ATOM 1247 N N . ASP B 1 45 ? -15.062 -0.987 16.469 1 71.94 45 ASP B N 1
ATOM 1248 C CA . ASP B 1 45 ? -15.711 -2.24 16.094 1 71.94 45 ASP B CA 1
ATOM 1249 C C . ASP B 1 45 ? -15.578 -2.5 14.586 1 71.94 45 ASP B C 1
ATOM 1251 O O . ASP B 1 45 ? -15.578 -3.652 14.148 1 71.94 45 ASP B O 1
ATOM 1255 N N . GLU B 1 46 ? -15.383 -1.381 13.875 1 65.69 46 GLU B N 1
ATOM 1256 C CA . GLU B 1 46 ? -15.414 -1.477 12.422 1 65.69 46 GLU B CA 1
ATOM 1257 C C . GLU B 1 46 ? -14.016 -1.305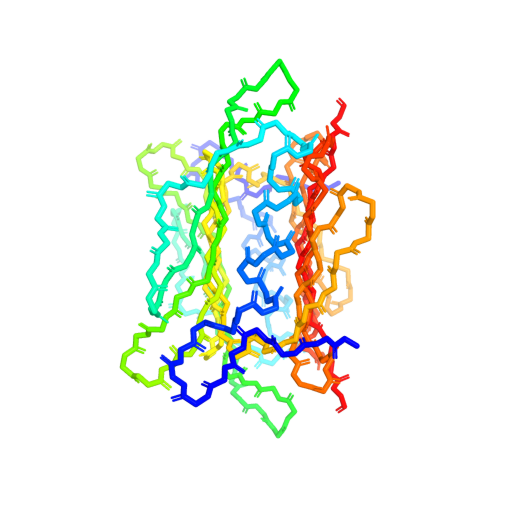 11.828 1 65.69 46 GLU B C 1
ATOM 1259 O O . GLU B 1 46 ? -13.797 -1.62 10.656 1 65.69 46 GLU B O 1
ATOM 1264 N N . GLN B 1 47 ? -13.117 -0.797 12.68 1 69.94 47 GLN B N 1
ATOM 1265 C CA . GLN B 1 47 ? -11.805 -0.453 12.148 1 69.94 47 GLN B CA 1
ATOM 1266 C C . GLN B 1 47 ? -10.695 -0.882 13.102 1 69.94 47 GLN B C 1
ATOM 1268 O O . GLN B 1 47 ? -10.836 -0.751 14.32 1 69.94 47 GLN B O 1
ATOM 1273 N N . MET B 1 48 ? -9.68 -1.334 12.461 1 80.06 48 MET B N 1
ATOM 1274 C CA . MET B 1 48 ? -8.484 -1.646 13.25 1 80.06 48 MET B CA 1
ATOM 1275 C C . MET B 1 48 ? -7.645 -0.397 13.477 1 80.06 48 MET B C 1
ATOM 1277 O O . MET B 1 48 ? -7.82 0.611 12.789 1 80.06 48 MET B O 1
ATOM 1281 N N . MET B 1 49 ? -6.863 -0.495 14.5 1 89.56 49 MET B N 1
ATOM 1282 C CA . MET B 1 49 ? -5.934 0.604 14.75 1 89.56 49 MET B CA 1
ATOM 1283 C C . MET B 1 49 ? -5.168 0.965 13.484 1 89.56 49 MET B C 1
ATOM 1285 O O . MET B 1 49 ? -4.695 0.082 12.766 1 89.56 49 MET B O 1
ATOM 1289 N N . THR B 1 50 ? -5.117 2.242 13.258 1 94.5 50 THR B N 1
ATOM 1290 C CA . THR B 1 50 ? -4.535 2.75 12.016 1 94.5 50 THR B CA 1
ATOM 1291 C C . THR B 1 50 ? -3.578 3.904 12.305 1 94.5 50 THR B C 1
ATOM 1293 O O . THR B 1 50 ? -3.855 4.75 13.156 1 94.5 50 THR B O 1
ATOM 1296 N N . GLY B 1 51 ? -2.439 3.828 11.719 1 96.62 51 GLY B N 1
ATOM 1297 C CA . GLY B 1 51 ? -1.511 4.945 11.734 1 96.62 51 GLY B CA 1
ATOM 1298 C C . GLY B 1 51 ? -1.285 5.551 10.359 1 96.62 51 GLY B C 1
ATOM 1299 O O . GLY B 1 51 ? -1.195 4.832 9.367 1 96.62 51 GLY B O 1
ATOM 1300 N N . VAL B 1 52 ? -1.231 6.867 10.359 1 97.88 52 VAL B N 1
ATOM 1301 C CA . VAL B 1 52 ? -0.925 7.547 9.109 1 97.88 52 VAL B CA 1
ATOM 1302 C C . VAL B 1 52 ? -0.08 8.789 9.383 1 97.88 52 VAL B C 1
ATOM 1304 O O . VAL B 1 52 ? -0.293 9.484 10.383 1 97.88 52 VAL B O 1
ATOM 1307 N N . GLY B 1 53 ? 0.873 9.062 8.508 1 98 53 GLY B N 1
ATOM 1308 C CA . GLY B 1 53 ? 1.673 10.273 8.656 1 98 53 GLY B CA 1
ATOM 1309 C C . GLY B 1 53 ? 2.652 10.477 7.516 1 98 53 GLY B C 1
ATOM 1310 O O . GLY B 1 53 ? 2.768 9.633 6.625 1 98 53 GLY B O 1
ATOM 1311 N N . VAL B 1 54 ? 3.283 11.602 7.566 1 98.19 54 VAL B N 1
ATOM 1312 C CA . VAL B 1 54 ? 4.34 11.922 6.613 1 98.19 54 VAL B CA 1
ATOM 1313 C C . VAL B 1 54 ? 5.645 12.188 7.359 1 98.19 54 VAL B C 1
ATOM 1315 O O . VAL B 1 54 ? 5.633 12.625 8.508 1 98.19 54 VAL B O 1
ATOM 1318 N N . TYR B 1 55 ? 6.699 11.891 6.672 1 97.12 55 TYR B N 1
ATOM 1319 C CA . TYR B 1 55 ? 7.984 12.172 7.297 1 97.12 55 TYR B CA 1
ATOM 1320 C C . TYR B 1 55 ? 9.062 12.391 6.246 1 97.12 55 TYR B C 1
ATOM 1322 O O . TYR B 1 55 ? 8.93 11.953 5.105 1 97.12 55 TYR B O 1
ATOM 1330 N N . ALA B 1 56 ? 10.055 13.109 6.625 1 94.88 56 ALA B N 1
ATOM 1331 C CA . ALA B 1 56 ? 11.242 13.328 5.805 1 94.88 56 ALA B CA 1
ATOM 1332 C C . ALA B 1 56 ? 12.438 12.547 6.344 1 94.88 56 ALA B C 1
ATOM 1334 O O . ALA B 1 56 ? 12.75 12.633 7.535 1 94.88 56 ALA B O 1
ATOM 1335 N N . ALA B 1 57 ? 13.023 11.75 5.5 1 88.94 57 ALA B N 1
ATOM 1336 C CA . ALA B 1 57 ? 14.234 11.016 5.848 1 88.94 57 ALA B CA 1
ATOM 1337 C C . ALA B 1 57 ? 15.195 10.953 4.668 1 88.94 57 ALA B C 1
ATOM 1339 O O . ALA B 1 57 ? 14.789 10.656 3.541 1 88.94 57 ALA B O 1
ATOM 1340 N N . ASN B 1 58 ? 16.5 11.312 4.918 1 87.88 58 ASN B N 1
ATOM 1341 C CA . ASN B 1 58 ? 17.547 11.25 3.906 1 87.88 58 ASN B CA 1
ATOM 1342 C C . ASN B 1 58 ? 17.172 12.047 2.662 1 87.88 58 ASN B C 1
ATOM 1344 O O . ASN B 1 58 ? 17.344 11.562 1.539 1 87.88 58 ASN B O 1
ATOM 1348 N N . GLY B 1 59 ? 16.531 13.156 2.85 1 84.5 59 GLY B N 1
ATOM 1349 C CA . GLY B 1 59 ? 16.172 14.055 1.761 1 84.5 59 GLY B CA 1
ATOM 1350 C C . GLY B 1 59 ? 14.953 13.594 0.983 1 84.5 59 GLY B C 1
ATOM 1351 O O . GLY B 1 59 ? 14.656 14.133 -0.087 1 84.5 59 GLY B O 1
ATOM 1352 N N . ARG B 1 60 ? 14.297 12.594 1.479 1 90.5 60 ARG B N 1
ATOM 1353 C CA . ARG B 1 60 ? 13.117 12.086 0.785 1 90.5 60 ARG B CA 1
ATOM 1354 C C . ARG B 1 60 ? 11.859 12.312 1.612 1 90.5 60 ARG B C 1
ATOM 1356 O O . ARG B 1 60 ? 11.891 12.227 2.842 1 90.5 60 ARG B O 1
ATOM 1363 N N . HIS B 1 61 ? 10.789 12.656 0.96 1 94.06 61 HIS B N 1
ATOM 1364 C CA . HIS B 1 61 ? 9.461 12.828 1.546 1 94.06 61 HIS B CA 1
A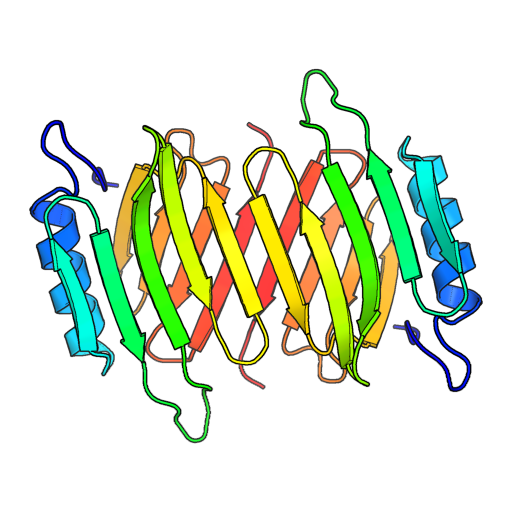TOM 1365 C C . HIS B 1 61 ? 8.625 11.562 1.393 1 94.06 61 HIS B C 1
ATOM 1367 O O . HIS B 1 61 ? 8.445 11.062 0.28 1 94.06 61 HIS B O 1
ATOM 1373 N N . MET B 1 62 ? 8.141 11.102 2.578 1 94.81 62 MET B N 1
ATOM 1374 C CA . MET B 1 62 ? 7.461 9.805 2.584 1 94.81 62 MET B CA 1
ATOM 1375 C C . MET B 1 62 ? 6.105 9.906 3.281 1 94.81 62 MET B C 1
ATOM 1377 O O . MET B 1 62 ? 5.914 10.758 4.156 1 94.81 62 MET B O 1
ATOM 1381 N N . LEU B 1 63 ? 5.184 9.109 2.785 1 97.88 63 LEU B N 1
ATOM 1382 C CA . LEU B 1 63 ? 3.957 8.82 3.516 1 97.88 63 LEU B CA 1
ATOM 1383 C C . LEU B 1 63 ? 3.961 7.387 4.035 1 97.88 63 LEU B C 1
ATOM 1385 O O . LEU B 1 63 ? 4.305 6.457 3.299 1 97.88 63 LEU B O 1
ATOM 1389 N N . ARG B 1 64 ? 3.625 7.23 5.293 1 97.75 64 ARG B N 1
ATOM 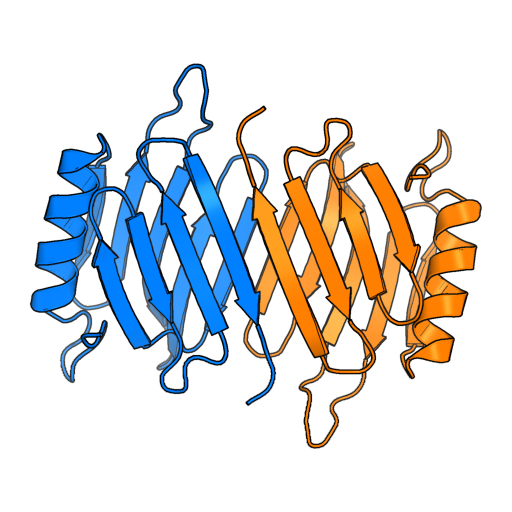1390 C CA . ARG B 1 64 ? 3.486 5.906 5.895 1 97.75 64 ARG B CA 1
ATOM 1391 C C . ARG B 1 64 ? 2.057 5.672 6.375 1 97.75 64 ARG B C 1
ATOM 1393 O O . ARG B 1 64 ? 1.455 6.551 7 1 97.75 64 ARG B O 1
ATOM 1400 N N . PHE B 1 65 ? 1.518 4.512 6.051 1 97.62 65 PHE B N 1
ATOM 1401 C CA . PHE B 1 65 ? 0.204 4.051 6.48 1 97.62 65 PHE B CA 1
ATOM 1402 C C . PHE B 1 65 ? 0.281 2.627 7.02 1 97.62 65 PHE B C 1
ATOM 1404 O O . PHE B 1 65 ? 0.856 1.746 6.379 1 97.62 65 PHE B O 1
ATOM 1411 N N . GLU B 1 66 ? -0.267 2.441 8.203 1 95.88 66 GLU B N 1
ATOM 1412 C CA . GLU B 1 66 ? -0.157 1.115 8.805 1 95.88 66 GLU B CA 1
ATOM 1413 C C . GLU B 1 66 ? -1.438 0.735 9.539 1 95.88 66 GLU B C 1
ATOM 1415 O O . GLU B 1 66 ? -2.08 1.586 10.156 1 95.88 66 GLU B O 1
ATOM 1420 N N . THR B 1 67 ? -1.839 -0.4 9.328 1 92.88 67 THR B N 1
ATOM 1421 C CA . THR B 1 67 ? -2.83 -1.088 10.148 1 92.88 67 THR B CA 1
ATOM 1422 C C . THR B 1 67 ? -2.295 -2.434 10.625 1 92.88 67 THR B C 1
ATOM 1424 O O . THR B 1 67 ? -1.112 -2.732 10.461 1 92.88 67 THR B O 1
ATOM 1427 N N . VAL B 1 68 ? -3.182 -3.215 11.242 1 88.12 68 VAL B N 1
ATOM 1428 C CA . VAL B 1 68 ? -2.773 -4.547 11.672 1 88.12 68 VAL B CA 1
ATOM 1429 C C . VAL B 1 68 ? -2.539 -5.438 10.461 1 88.12 68 VAL B C 1
ATOM 1431 O O . VAL B 1 68 ? -1.852 -6.457 10.547 1 88.12 68 VAL B O 1
ATOM 1434 N N . ARG B 1 69 ? -3.033 -4.992 9.289 1 90.19 69 ARG B N 1
ATOM 1435 C CA . ARG B 1 69 ? -2.98 -5.875 8.125 1 90.19 69 ARG B CA 1
ATOM 1436 C C . ARG B 1 69 ? -2.193 -5.234 6.988 1 90.19 69 ARG B C 1
ATOM 1438 O O . ARG B 1 69 ? -1.871 -5.898 6 1 90.19 69 ARG B O 1
ATOM 1445 N N . GLU B 1 70 ? -1.815 -3.949 7.133 1 93.06 70 GLU B N 1
ATOM 1446 C CA . GLU B 1 70 ? -1.174 -3.213 6.051 1 93.06 70 GLU B CA 1
ATOM 1447 C C . GLU B 1 70 ? 0.034 -2.43 6.555 1 93.06 70 GLU B C 1
ATOM 1449 O O . GLU B 1 70 ? -0.02 -1.811 7.617 1 93.06 70 GLU B O 1
ATOM 1454 N N . GLU B 1 71 ? 1.034 -2.471 5.785 1 95.44 71 GLU B N 1
ATOM 1455 C CA . GLU B 1 71 ? 2.172 -1.562 5.891 1 95.44 71 GLU B CA 1
ATOM 1456 C C . GLU B 1 71 ? 2.535 -0.971 4.531 1 95.44 71 GLU B C 1
ATOM 1458 O O . GLU B 1 71 ? 2.938 -1.697 3.621 1 95.44 71 GLU B O 1
ATOM 1463 N N . LEU B 1 72 ? 2.373 0.348 4.441 1 96.88 72 LEU B N 1
ATOM 1464 C CA . LEU B 1 72 ? 2.635 1.049 3.189 1 96.88 72 LEU B CA 1
ATOM 1465 C C . LEU B 1 72 ? 3.627 2.188 3.402 1 96.88 72 LEU B C 1
ATOM 1467 O O . LEU B 1 72 ? 3.488 2.969 4.348 1 96.88 72 LEU B O 1
ATOM 1471 N N . GLU B 1 73 ? 4.57 2.238 2.598 1 97 73 GLU B N 1
ATOM 1472 C CA . GLU B 1 73 ? 5.441 3.404 2.492 1 97 73 GLU B CA 1
ATOM 1473 C C . GLU B 1 73 ? 5.492 3.928 1.06 1 97 73 GLU B C 1
ATOM 1475 O O . GLU B 1 73 ? 5.848 3.193 0.137 1 97 73 GLU B O 1
ATOM 1480 N N . LEU B 1 74 ? 5.125 5.168 0.91 1 96.56 74 LEU B N 1
ATOM 1481 C CA . LEU B 1 74 ? 5.035 5.805 -0.4 1 96.56 74 LEU B CA 1
ATOM 1482 C C . LEU B 1 74 ? 5.961 7.012 -0.483 1 96.56 74 LEU B C 1
ATOM 1484 O O . LEU B 1 74 ? 5.941 7.879 0.396 1 96.56 74 LEU B O 1
ATOM 1488 N N . LYS B 1 75 ? 6.664 7.098 -1.528 1 93.44 75 LYS B N 1
ATOM 1489 C CA . LYS B 1 75 ? 7.594 8.203 -1.716 1 93.44 75 LYS B CA 1
ATOM 1490 C C . LYS B 1 75 ? 7.016 9.258 -2.66 1 93.44 75 LYS B C 1
ATOM 1492 O O . LYS B 1 75 ? 6.164 8.945 -3.494 1 93.44 75 LYS B O 1
ATOM 1497 N N . MET B 1 76 ? 7.461 10.414 -2.465 1 89.56 76 MET B N 1
ATOM 1498 C CA . MET B 1 76 ? 7.246 11.531 -3.379 1 89.56 76 MET B CA 1
ATOM 1499 C C . MET B 1 76 ? 5.777 11.945 -3.402 1 89.56 76 MET B C 1
ATOM 1501 O O . MET B 1 76 ? 5.227 12.234 -4.465 1 89.56 76 MET B O 1
ATOM 1505 N N . LEU B 1 77 ? 5.137 11.805 -2.35 1 90.94 77 LEU B N 1
ATOM 1506 C CA . LEU B 1 77 ? 3.838 12.445 -2.186 1 90.94 77 LEU B CA 1
ATOM 1507 C C . LEU B 1 77 ? 3.998 13.852 -1.615 1 90.94 77 LEU B C 1
ATOM 1509 O O . LEU B 1 77 ? 4.516 14.023 -0.51 1 90.94 77 LEU B O 1
ATOM 1513 N N . THR B 1 78 ? 3.475 14.898 -2.408 1 94.56 78 THR B N 1
ATOM 1514 C CA . THR B 1 78 ? 3.941 16.25 -2.084 1 94.56 78 THR B CA 1
ATOM 1515 C C . THR B 1 78 ? 2.766 17.203 -1.954 1 94.56 78 THR B C 1
ATOM 1517 O O . THR B 1 78 ? 2.938 18.359 -1.524 1 94.56 78 THR B O 1
ATOM 1520 N N . ARG B 1 79 ? 1.566 16.719 -2.373 1 97.56 79 ARG B N 1
ATOM 1521 C CA . ARG B 1 79 ? 0.384 17.562 -2.318 1 97.56 79 ARG B CA 1
ATOM 1522 C C . ARG B 1 79 ? -0.725 16.922 -1.499 1 97.56 79 ARG B C 1
ATOM 1524 O O . ARG B 1 79 ? -0.817 15.688 -1.435 1 97.56 79 ARG B O 1
ATOM 1531 N N . PHE B 1 80 ? -1.578 17.781 -0.913 1 98.19 80 PHE B N 1
ATOM 1532 C CA . PHE B 1 80 ? -2.66 17.219 -0.118 1 98.19 80 PHE B CA 1
ATOM 1533 C C . PHE B 1 80 ? -3.938 18.031 -0.281 1 98.19 80 PHE B C 1
ATOM 1535 O O . PHE B 1 80 ? -3.891 19.188 -0.708 1 98.19 80 PHE B O 1
ATOM 1542 N N . GLU B 1 81 ? -4.949 17.359 0.024 1 97.75 81 GLU B N 1
ATOM 1543 C CA . GLU B 1 81 ? -6.27 17.938 0.241 1 97.75 81 GLU B CA 1
ATOM 1544 C C . GLU B 1 81 ? -7.039 17.188 1.321 1 97.75 81 GLU B C 1
ATOM 1546 O O . GLU B 1 81 ? -6.91 15.969 1.448 1 97.75 81 GLU B O 1
ATOM 1551 N N . VAL B 1 82 ? -7.699 17.906 2.137 1 96.31 82 VAL B N 1
ATOM 1552 C CA . VAL B 1 82 ? -8.656 17.312 3.061 1 96.31 82 VAL B CA 1
ATOM 1553 C C . VAL B 1 82 ? -10.078 17.656 2.623 1 96.31 82 VAL B C 1
ATOM 1555 O O . VAL B 1 82 ? -10.422 18.828 2.455 1 96.31 82 VAL B O 1
ATOM 1558 N N . ALA B 1 83 ? -10.758 16.656 2.414 1 92.25 83 ALA B N 1
ATOM 1559 C CA . ALA B 1 83 ? -12.164 16.812 2.039 1 92.25 83 ALA B CA 1
ATOM 1560 C C . ALA B 1 83 ? -13.07 16.016 2.982 1 92.25 83 ALA B C 1
ATOM 1562 O O . ALA B 1 83 ? -13.086 14.789 2.957 1 92.25 83 ALA B O 1
ATOM 1563 N N . ASP B 1 84 ? -13.852 16.797 3.838 1 89.44 84 ASP B N 1
ATOM 1564 C CA . ASP B 1 84 ? -14.711 16.172 4.836 1 89.44 84 ASP B CA 1
ATOM 1565 C C . ASP B 1 84 ? -13.914 15.219 5.727 1 89.44 84 ASP B C 1
ATOM 1567 O O . ASP B 1 84 ? -13.023 15.656 6.469 1 89.44 84 ASP B O 1
ATOM 1571 N N . ASP B 1 85 ? -14.188 13.93 5.562 1 92.5 85 ASP B N 1
ATOM 1572 C CA . ASP B 1 85 ? -13.547 12.969 6.457 1 92.5 85 ASP B CA 1
ATOM 1573 C C . ASP B 1 85 ? -12.422 12.227 5.75 1 92.5 85 ASP B C 1
ATOM 1575 O O . ASP B 1 85 ? -11.938 11.203 6.238 1 92.5 85 ASP B O 1
ATOM 1579 N N . GLN B 1 86 ? -11.906 12.891 4.668 1 95.94 86 GLN B N 1
ATOM 1580 C CA . GLN B 1 86 ? -10.922 12.18 3.854 1 95.94 86 GLN B CA 1
ATOM 1581 C C . GLN B 1 86 ? -9.633 12.977 3.721 1 95.94 86 GLN B C 1
ATOM 1583 O O . GLN B 1 86 ? -9.664 14.18 3.441 1 95.94 86 GLN B O 1
ATOM 1588 N N . LEU B 1 87 ? -8.516 12.32 3.982 1 97.81 87 LEU B N 1
ATOM 1589 C CA . LEU B 1 87 ? -7.203 12.836 3.611 1 97.81 87 LEU B CA 1
ATOM 1590 C C . LEU B 1 87 ? -6.789 12.32 2.236 1 97.81 87 LEU B C 1
ATOM 1592 O O . LEU B 1 87 ? -6.809 11.117 1.989 1 97.81 87 LEU B O 1
ATOM 1596 N N . ILE B 1 88 ? -6.484 13.172 1.376 1 97.94 88 ILE B N 1
ATOM 1597 C CA . ILE B 1 88 ? -5.973 12.812 0.058 1 97.94 88 ILE B CA 1
ATOM 1598 C C . ILE B 1 88 ? -4.562 13.375 -0.117 1 97.94 88 ILE B C 1
ATOM 1600 O O . ILE B 1 88 ? -4.332 14.57 0.095 1 97.94 88 ILE B O 1
ATOM 1604 N N . VAL B 1 89 ? -3.572 12.531 -0.413 1 97.81 89 VAL B N 1
ATOM 1605 C CA . VAL B 1 89 ? -2.201 12.945 -0.697 1 97.81 89 VAL B CA 1
ATOM 1606 C C . VAL B 1 89 ? -1.777 12.414 -2.066 1 97.81 89 VAL B C 1
ATOM 1608 O O . VAL B 1 89 ? -2.07 11.273 -2.416 1 97.81 89 VAL B O 1
ATOM 1611 N N . GLN B 1 90 ? -1.129 13.258 -2.842 1 95.75 90 GLN B N 1
ATOM 1612 C CA . GLN B 1 90 ? -0.782 12.828 -4.191 1 95.75 90 GLN B CA 1
ATOM 1613 C C . GLN B 1 90 ? 0.617 13.305 -4.578 1 95.75 90 GLN B C 1
ATOM 1615 O O . GLN B 1 90 ? 1.179 14.188 -3.93 1 95.75 90 GLN B O 1
ATOM 1620 N N . SER B 1 91 ? 1.13 12.672 -5.582 1 93.38 91 SER B N 1
ATOM 1621 C CA . SER B 1 91 ? 2.365 13.148 -6.195 1 93.38 91 SER B CA 1
ATOM 1622 C C . SER B 1 91 ? 2.137 14.453 -6.961 1 93.38 91 SER B C 1
ATOM 1624 O O . SER B 1 91 ? 0.994 14.82 -7.234 1 93.38 91 SER B O 1
ATOM 1626 N N . ASP B 1 92 ? 3.238 15.109 -7.289 1 88.75 92 ASP B N 1
ATOM 1627 C CA . ASP B 1 92 ? 3.164 16.422 -7.934 1 88.75 92 ASP B CA 1
ATOM 1628 C C . ASP B 1 92 ? 2.367 16.344 -9.234 1 88.75 92 ASP B C 1
ATOM 1630 O O . ASP B 1 92 ? 1.531 17.203 -9.508 1 88.75 92 ASP B O 1
ATOM 1634 N N . LYS B 1 93 ? 2.479 15.266 -9.969 1 86.69 93 LYS B N 1
ATOM 1635 C CA . LYS B 1 93 ? 1.81 15.164 -11.266 1 86.69 93 LYS B CA 1
ATOM 1636 C C . LYS B 1 93 ? 0.51 14.367 -11.148 1 86.69 93 LYS B C 1
ATOM 1638 O O . LYS B 1 93 ? -0.159 14.109 -12.148 1 86.69 93 LYS B O 1
ATOM 1643 N N . GLY B 1 94 ? 0.271 13.914 -9.953 1 86.81 94 GLY B N 1
ATOM 1644 C CA . GLY B 1 94 ? -0.995 13.242 -9.711 1 86.81 94 GLY B CA 1
ATOM 1645 C C . GLY B 1 94 ? -0.996 11.789 -10.148 1 86.81 94 GLY B C 1
ATOM 1646 O O . GLY B 1 94 ? -2.053 11.156 -10.227 1 86.81 94 GLY B O 1
ATOM 1647 N N . SER B 1 95 ? 0.181 11.273 -10.523 1 88.88 95 SER B N 1
ATOM 1648 C CA . SER B 1 95 ? 0.261 9.898 -11 1 88.88 95 SER B CA 1
ATOM 1649 C C . SER B 1 95 ? 0.033 8.906 -9.859 1 88.88 95 SER B C 1
ATOM 1651 O O . SER B 1 95 ? -0.293 7.742 -10.102 1 88.88 95 SER B O 1
ATOM 1653 N N . ARG B 1 96 ? 0.209 9.289 -8.703 1 94.12 96 ARG B N 1
ATOM 1654 C CA . ARG B 1 96 ? -0.02 8.484 -7.508 1 94.12 96 ARG B CA 1
ATOM 1655 C C . ARG B 1 96 ? -0.895 9.234 -6.504 1 94.12 96 ARG B C 1
ATOM 1657 O O . ARG B 1 96 ? -0.674 10.414 -6.242 1 94.12 96 ARG B O 1
ATOM 1664 N N . THR B 1 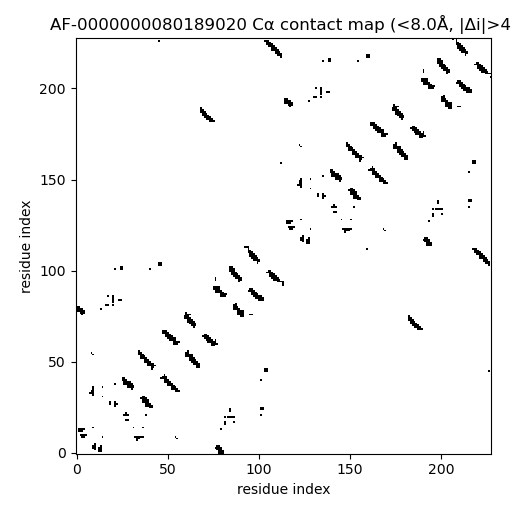97 ? -1.842 8.492 -5.953 1 96.25 97 THR B N 1
ATOM 1665 C CA . THR B 1 97 ? -2.762 9.086 -4.988 1 96.25 97 THR B CA 1
ATOM 1666 C C . THR B 1 97 ? -3.014 8.133 -3.824 1 96.25 97 THR B C 1
ATOM 1668 O O . THR B 1 97 ? -3.199 6.93 -4.031 1 96.25 97 THR B O 1
ATOM 1671 N N . PHE B 1 98 ? -2.912 8.625 -2.641 1 97.62 98 PHE B N 1
ATOM 1672 C CA . PHE B 1 98 ? -3.354 7.969 -1.413 1 97.62 98 PHE B CA 1
ATOM 1673 C C . PHE B 1 98 ? -4.578 8.672 -0.835 1 97.62 98 PHE B C 1
ATOM 1675 O O . PHE B 1 98 ? -4.605 9.898 -0.736 1 97.62 98 PHE B O 1
ATOM 1682 N N . SER B 1 99 ? -5.543 7.957 -0.515 1 97.5 99 SER B N 1
ATOM 1683 C CA . SER B 1 99 ? -6.715 8.5 0.165 1 97.5 99 SER B CA 1
ATOM 1684 C C . SER B 1 99 ? -7.09 7.66 1.38 1 97.5 99 SER B C 1
ATOM 1686 O O . SER B 1 99 ? -7.016 6.43 1.337 1 97.5 99 SER B O 1
ATOM 1688 N N . PHE B 1 100 ? -7.52 8.297 2.436 1 96.81 100 PHE B N 1
ATOM 1689 C CA . PHE B 1 100 ? -7.941 7.641 3.668 1 96.81 100 PHE B CA 1
ATOM 1690 C C . PHE B 1 100 ? -9.133 8.359 4.285 1 96.81 100 PHE B C 1
ATOM 1692 O O . PHE B 1 100 ? -9.055 9.539 4.621 1 96.81 100 PHE B O 1
ATOM 1699 N N . ASP B 1 101 ? -10.234 7.629 4.32 1 94.31 101 ASP B N 1
ATOM 1700 C CA . ASP B 1 101 ? -11.422 8.094 5.027 1 94.31 101 ASP B CA 1
ATOM 1701 C C . ASP B 1 101 ? -11.406 7.637 6.484 1 94.31 101 ASP B C 1
ATOM 1703 O O . ASP B 1 101 ? -11.711 6.48 6.781 1 94.31 101 ASP B O 1
ATOM 1707 N N . GLY B 1 102 ? -11.055 8.57 7.309 1 86.81 102 GLY B N 1
ATOM 1708 C CA . GLY B 1 102 ? -10.914 8.258 8.727 1 86.81 102 GLY B CA 1
ATOM 1709 C C . GLY B 1 102 ? -12.234 7.914 9.391 1 86.81 102 GLY B C 1
ATOM 1710 O O . GLY B 1 102 ? -12.258 7.266 10.438 1 86.81 102 GLY B O 1
ATOM 1711 N N . GLY B 1 103 ? -13.289 8.336 8.836 1 82.94 103 GLY B N 1
ATOM 1712 C CA . GLY B 1 103 ? -14.602 8.07 9.406 1 82.94 103 GLY B CA 1
ATOM 1713 C C . GLY B 1 103 ? -15.062 6.641 9.195 1 82.94 103 GLY B C 1
ATOM 1714 O O . GLY B 1 103 ? -15.625 6.023 10.109 1 82.94 103 GLY B O 1
ATOM 1715 N N . ASP B 1 104 ? -14.742 6.043 8.062 1 84.31 104 ASP B N 1
ATOM 1716 C CA . ASP B 1 104 ? -15.258 4.711 7.766 1 84.31 104 ASP B CA 1
ATOM 1717 C C . ASP B 1 104 ? -14.125 3.697 7.645 1 84.31 104 ASP B C 1
ATOM 1719 O O . ASP B 1 104 ? -14.367 2.5 7.484 1 84.31 104 ASP B O 1
ATOM 1723 N N . GLY B 1 105 ? -12.945 4.215 7.645 1 87.06 105 GLY B N 1
ATOM 1724 C CA . GLY B 1 105 ? -11.797 3.326 7.598 1 87.06 105 GLY B CA 1
ATOM 1725 C C . GLY B 1 105 ? -11.453 2.867 6.195 1 87.06 105 GLY B C 1
ATOM 1726 O O . GLY B 1 105 ? -10.664 1.936 6.016 1 87.06 105 GLY B O 1
ATOM 1727 N N . GLU B 1 106 ? -12.039 3.547 5.215 1 92.25 106 GLU B N 1
ATOM 1728 C CA . GLU B 1 106 ? -11.727 3.248 3.82 1 92.25 106 GLU B CA 1
ATOM 1729 C C . GLU B 1 106 ? -10.43 3.936 3.383 1 92.25 106 GLU B C 1
ATOM 1731 O O . GLU B 1 106 ? -10.18 5.086 3.752 1 92.25 106 GLU B O 1
ATOM 1736 N N . TRP B 1 107 ? -9.641 3.186 2.662 1 95.06 107 TRP B N 1
ATOM 1737 C CA . TRP B 1 107 ? -8.438 3.807 2.113 1 95.06 107 TRP B CA 1
ATOM 1738 C C . TRP B 1 107 ? -8.094 3.211 0.753 1 95.06 107 TRP B C 1
ATOM 1740 O O . TRP B 1 107 ? -8.562 2.127 0.404 1 95.06 107 TRP B O 1
ATOM 1750 N N . ARG B 1 108 ? -7.34 3.926 0.047 1 96.75 108 ARG B N 1
ATOM 1751 C CA . ARG B 1 108 ? -6.961 3.537 -1.308 1 96.75 108 ARG B CA 1
ATOM 1752 C C . ARG B 1 108 ? -5.621 4.156 -1.7 1 96.75 108 ARG B C 1
ATOM 1754 O O . ARG B 1 108 ? -5.336 5.305 -1.347 1 96.75 108 ARG B O 1
ATOM 1761 N N . VAL B 1 109 ? -4.812 3.414 -2.357 1 97 109 VAL B N 1
ATOM 1762 C CA . VAL B 1 109 ? -3.625 3.912 -3.047 1 97 109 VAL B CA 1
ATOM 1763 C C . VAL B 1 109 ? -3.648 3.465 -4.508 1 97 109 VAL B C 1
ATOM 1765 O O . VAL B 1 109 ? -3.967 2.311 -4.805 1 97 109 VAL B O 1
ATOM 1768 N N . GLU B 1 110 ? -3.344 4.363 -5.359 1 95.88 110 GLU B N 1
ATOM 1769 C CA . GLU B 1 110 ? -3.338 4 -6.773 1 95.88 110 GLU B CA 1
ATOM 1770 C C . GLU B 1 110 ? -2.25 4.754 -7.531 1 95.88 110 GLU B C 1
ATOM 1772 O O . GLU B 1 110 ? -1.891 5.875 -7.164 1 95.88 110 GLU B O 1
ATOM 1777 N N . LYS B 1 111 ? -1.741 4.121 -8.469 1 94.12 111 LYS B N 1
ATOM 1778 C CA . LYS B 1 111 ? -0.783 4.688 -9.422 1 94.12 111 LYS B CA 1
ATOM 1779 C C . LYS B 1 111 ? -1.255 4.5 -10.859 1 94.12 111 LYS B C 1
ATOM 1781 O O . LYS B 1 111 ? -1.638 3.395 -11.25 1 94.12 111 LYS B O 1
ATOM 1786 N N . HIS B 1 112 ? -1.214 5.594 -11.578 1 86.69 112 HIS B N 1
ATOM 1787 C CA . HIS B 1 112 ? -1.485 5.57 -13.008 1 86.69 112 HIS B CA 1
ATOM 1788 C C . HIS B 1 112 ? -0.368 6.25 -13.789 1 86.69 112 HIS B C 1
ATOM 1790 O O . HIS B 1 112 ? 0.286 7.164 -13.281 1 86.69 112 HIS B O 1
ATOM 1796 N N . PRO B 1 113 ? -0.134 5.699 -14.914 1 76.12 113 PRO B N 1
ATOM 1797 C CA . PRO B 1 113 ? 0.875 6.348 -15.75 1 76.12 113 PRO B CA 1
ATOM 1798 C C . PRO B 1 113 ? 0.477 7.766 -16.156 1 76.12 113 PRO B C 1
ATOM 1800 O O . PRO B 1 113 ? -0.713 8.062 -16.297 1 76.12 113 PRO B O 1
ATOM 1803 N N . ILE B 1 114 ? 1.507 8.578 -16.109 1 69.31 114 ILE B N 1
ATOM 1804 C CA . ILE B 1 114 ? 1.253 9.906 -16.656 1 69.31 114 ILE B CA 1
ATOM 1805 C C . ILE B 1 114 ? 1.655 9.945 -18.125 1 69.31 114 ILE B C 1
ATOM 1807 O O . ILE B 1 114 ? 2.633 9.305 -18.531 1 69.31 114 ILE B O 1
#

Nearest PDB structures (foldseek):
  4eaj-assembly1_A  TM=5.943E-01  e=8.146E-01  Rattus norvegicus
  6c9g-assembly1_A  TM=5.610E-01  e=9.587E-01  Homo sapiens
  5t5t-assembly1_A  TM=5.292E-01  e=1.258E+00  Rattus norvegicus
  2ejx-assembly1_A  TM=3.550E-01  e=1.402E+00  Sulfurisphaera tokodaii str. 7
  5z5d-assembly1_A  TM=2.912E-01  e=1.942E+00  Geobacillus thermoleovorans